Protein 3LR2 (pdb70)

Nearest PDB structures (foldseek):
  3lr2-assembly1_A  TM=1.008E+00  e=7.537E-17  Euprosthenops australis
  3lr6-assembly1_A  TM=1.007E+00  e=3.759E-16  Euprosthenops australis
  3lrd-assembly1_B  TM=1.006E+00  e=1.026E-15  Euprosthenops australis
  6r9d-assembly1_B  TM=9.888E-01  e=5.381E-15  Euprosthenops australis
  3lrd-assembly1_A  TM=9.874E-01  e=2.308E-14  Euprosthenops australis

InterPro domains:
  IPR031913 Spidroin, N-terminal [PF16763] (28-152)
  IPR038243 Spidroin, N-terminal domain superfamily [G3DSA:1.10.274.70] (32-156)

Solvent-accessible surface area: 9908 Å² total; per-residue (Å²): 162,108,26,2,18,41,42,32,40,42,0,27,64,3,0,83,20,0,24,137,17,0,65,94,62,82,8,22,49,88,76,6,39,71,8,0,52,2,0,3,79,6,5,12,89,9,0,90,58,6,38,94,115,66,88,30,32,75,59,22,1,21,0,0,2,0,0,0,0,0,0,0,0,8,0,2,23,56,14,170,42,44,38,61,75,80,45,5,25,68,1,3,25,41,0,0,32,68,0,8,94,125,26,41,46,98,47,21,91,99,5,7,68,6,2,51,98,0,1,53,19,12,41,151,79,191,69,5,0,26,62,63,35,36,34,0,26,83,0,0,46,10,0,16,134,10,0,68,98,47,90,9,22,46,86,76,3,31,84,16,0,42,6,0,0,61,7,5,9,99,16,0,93,60,6,38,94,116,68,70,34,34,83,65,20,2,55,0,4,0,4,0,0,0,0,0,0,0,2,0,2,22,37,18,170,42,45,41,63,72,83,43,7,30,64,5,0,22,56,0,0,31,48,0,1,97,120,30,23,44,94,50,26,95,87,11,7,72,20,1,37,85,0,0,62,35,6,37,161,56,28,24,112,138

CATH classification: 1.10.274.70

Radius of gyration: 16.65 Å; Cα contacts (8 Å, |Δi|>4): 430; chains: 2; bounding box: 40×36×44 Å

Organism: NCBI:txid332052

GO terms:
  GO:0042802 identical protein binding (F, IPI)

Sequence (254 aa):
HTTTPWTNPGLAENNFMNSFMQGLSSSMMPGFTASQLDDMSSSTIAQQSSSMMVQSSSIQSLAAQGRTSPNKLQALNMAFASSMAEIAASEEGGGSLSTKTSSIASSAMMSSNNAFLQTTGVVNQPFINEITQLVSSSMFAQAHTTPWTNPGLAENFMNSSFMQGLSSMPGFTASQLDDMSTIIAQQSSSMMMVQSSIQSSLAAQGRTSPNKLQALNMAFASSSSMAEIIAASEEGGGSLSTKTSSIASAMMSSNNAFLQTTTGVVNQPFINEITQLVSMMFAQAGMND

Secondary structure (DSSP, 8-state):
--STTT-HHHHHHHHHHHHHHHTTSSS--HHHHHHHHHHHHHHHHHHHHHHHTT---HHHHHHHHHHHHHHHHHHHHHS--SS-HHHHHHHHHHHHHHHHHHHTSS--HHHHHHHHHHHHHHHH-/---TTSSHHHHHHHHHHHHHHHTTSSS--HHHHHHHHHHHHHHHHHHHHHHHTT---HHHHHHHHHHHHHHHHHHHHHS--SS-HHHHHHHHHHHHHHHHHHHTSS--HHHHHHHHHHHHHHHHH----

Foldseek 3Di:
DQALLADLVLVLLLLVQLLVQLVPAFQDDPVLSVQLVVLSVVLNVVSVVCVVVVNDGSVNSNVSSVVSLLSLLLSLQPPDDGHDSVRSLVSSLRSNQRSCCRGNNDRPVVVSVVSSVSNVVNNVD/DDDLLQALVLVLLLLVQLLVQLVVAFQDDPVLSVVLVVVSVVLNVVSVVCVVVVNGDSVNSVVSSCVSLLVNLLSLLAPDDGHDSVRSLVSSLVSNQRSCCVRVNDDDVVVSVVSSVSNVVCNVVDDDD

B-factor: mean 32.74, std 11.44, range [15.41, 80.28]

Structure (mmCIF, N/CA/C/O backbone):
data_3LR2
#
_entry.id   3LR2
#
_cell.length_a   68.379
_cell.length_b   68.379
_cell.length_c   97.857
_cell.angle_alpha   90.00
_cell.angle_beta   90.00
_cell.angle_gamma   120.00
#
_symmetry.space_group_name_H-M   'P 32 2 1'
#
loop_
_entity.id
_entity.type
_entity.pdbx_description
1 polymer 'Major ampullate spidroin 1'
2 non-polymer 1,2-ETHANEDIOL
3 non-polymer DI(HYDROXYETHYL)ETHER
4 water water
#
loop_
_atom_site.group_PDB
_atom_site.id
_atom_site.type_symbol
_atom_site.label_atom_id
_atom_site.label_alt_id
_atom_site.label_comp_id
_atom_site.label_asym_id
_atom_site.label_entity_id
_atom_site.label_seq_id
_atom_site.pdbx_PDB_ins_code
_atom_site.Cartn_x
_atom_site.Cartn_y
_atom_site.Cartn_z
_atom_site.occupancy
_atom_site.B_iso_or_equiv
_atom_site.auth_seq_id
_atom_site.auth_comp_id
_atom_site.auth_asym_id
_atom_site.auth_atom_id
_atom_site.pdbx_PDB_model_num
ATOM 1 N N . HIS A 1 6 ? 14.130 16.045 6.863 1.00 52.93 6 HIS A N 1
ATOM 2 C CA . HIS A 1 6 ? 15.551 16.475 6.622 1.00 48.13 6 HIS A CA 1
ATOM 3 C C . HIS A 1 6 ? 16.415 16.354 7.886 1.00 46.08 6 HIS A C 1
ATOM 4 O O . HIS A 1 6 ? 17.125 17.312 8.263 1.00 47.05 6 HIS A O 1
ATOM 11 N N . THR A 1 7 ? 16.372 15.190 8.539 1.00 44.03 7 THR A N 1
ATOM 12 C CA . THR A 1 7 ? 17.082 15.037 9.807 1.00 44.17 7 THR A CA 1
ATOM 13 C C . THR A 1 7 ? 18.223 14.033 9.756 1.00 39.73 7 THR A C 1
ATOM 14 O O . THR A 1 7 ? 18.803 13.710 10.786 1.00 41.61 7 THR A O 1
ATOM 18 N N . THR A 1 8 ? 18.539 13.518 8.567 1.00 34.92 8 THR A N 1
ATOM 19 C CA A THR A 1 8 ? 19.634 12.552 8.436 0.50 32.18 8 THR A CA 1
ATOM 20 C CA B THR A 1 8 ? 19.618 12.539 8.429 0.50 33.16 8 THR A CA 1
ATOM 21 C C . THR A 1 8 ? 20.562 12.956 7.298 1.00 30.14 8 THR A C 1
ATOM 22 O O . THR A 1 8 ? 20.204 13.825 6.472 1.00 29.48 8 THR A O 1
ATOM 29 N N . PRO A 1 9 ? 21.780 12.362 7.255 1.00 29.65 9 PRO A N 1
ATOM 30 C CA . PRO A 1 9 ? 22.655 12.621 6.118 1.00 28.99 9 PRO A CA 1
ATOM 31 C C . PRO A 1 9 ? 22.085 12.167 4.788 1.00 28.89 9 PRO A C 1
ATOM 32 O O . PRO A 1 9 ? 22.631 12.524 3.743 1.00 30.33 9 PRO A O 1
ATOM 36 N N . TRP A 1 10 ? 21.026 11.367 4.806 1.00 28.73 10 TRP A N 1
ATOM 37 C CA . TRP A 1 10 ? 20.468 10.899 3.533 1.00 30.15 10 TRP A CA 1
ATOM 38 C C . TRP A 1 10 ? 19.361 11.836 3.025 1.00 30.55 10 TRP A C 1
ATOM 39 O O . TRP A 1 10 ? 18.833 11.645 1.916 1.00 33.05 10 TRP A O 1
ATOM 50 N N . THR A 1 11 ? 19.027 12.845 3.841 1.00 30.82 11 THR A N 1
ATOM 51 C CA . THR A 1 11 ? 17.996 13.807 3.466 1.00 31.33 11 THR A CA 1
ATOM 52 C C . THR A 1 11 ? 18.400 15.269 3.668 1.00 29.68 11 THR A C 1
ATOM 53 O O . THR A 1 11 ? 17.691 16.154 3.212 1.00 33.22 11 THR A O 1
ATOM 57 N N . ASN A 1 12 ? 19.524 15.536 4.325 1.00 26.35 12 ASN A N 1
ATOM 58 C CA . ASN A 1 12 ? 19.931 16.910 4.645 1.00 24.87 12 ASN A CA 1
ATOM 59 C C . ASN A 1 12 ? 21.399 17.109 4.197 1.00 23.05 12 ASN A C 1
ATOM 60 O O . ASN A 1 12 ? 22.295 16.458 4.733 1.00 20.76 12 ASN A O 1
ATOM 65 N N . PRO A 1 13 ? 21.646 17.985 3.205 1.00 23.39 13 PRO A N 1
ATOM 66 C CA . PRO A 1 13 ? 23.037 18.078 2.664 1.00 23.05 13 PRO A CA 1
ATOM 67 C C . PRO A 1 13 ? 24.052 18.445 3.746 1.00 21.56 13 PRO A C 1
ATOM 68 O O . PRO A 1 13 ? 25.180 17.920 3.733 1.00 20.64 13 PRO A O 1
ATOM 72 N N . GLY A 1 14 ? 23.685 19.340 4.661 1.00 21.36 14 GLY A N 1
ATOM 73 C CA . GLY A 1 14 ? 24.626 19.731 5.715 1.00 22.28 14 GLY A CA 1
ATOM 74 C C . GLY A 1 14 ? 24.982 18.548 6.609 1.00 20.45 14 GLY A C 1
ATOM 75 O O . GLY A 1 14 ? 26.114 18.428 7.088 1.00 20.44 14 GLY A O 1
ATOM 76 N N . LEU A 1 15 ? 24.001 17.691 6.877 1.00 20.14 15 LEU A N 1
ATOM 77 C CA . LEU A 1 15 ? 24.291 16.490 7.670 1.00 19.02 15 LEU A CA 1
ATOM 78 C C . LEU A 1 15 ? 25.127 15.482 6.885 1.00 18.41 15 LEU A C 1
ATOM 79 O O . LEU A 1 15 ? 26.003 14.820 7.475 1.00 19.14 15 LEU A O 1
ATOM 84 N N . ALA A 1 16 ? 24.905 15.391 5.569 1.00 17.93 16 ALA A N 1
ATOM 85 C CA . ALA A 1 16 ? 25.703 14.501 4.711 1.00 18.51 16 ALA A CA 1
ATOM 86 C C . ALA A 1 16 ? 27.163 14.967 4.747 1.00 18.54 16 ALA A C 1
ATOM 87 O O . ALA A 1 16 ? 28.072 14.150 4.897 1.00 18.96 16 ALA A O 1
ATOM 89 N N . GLU A 1 17 ? 27.376 16.285 4.673 1.00 18.13 17 GLU A N 1
ATOM 90 C CA . GLU A 1 17 ? 28.755 16.835 4.694 1.00 18.84 17 GLU A CA 1
ATOM 91 C C . GLU A 1 17 ? 29.386 16.575 6.077 1.00 19.03 17 GLU A C 1
ATOM 92 O O . GLU A 1 17 ? 30.529 16.115 6.168 1.00 21.46 17 GLU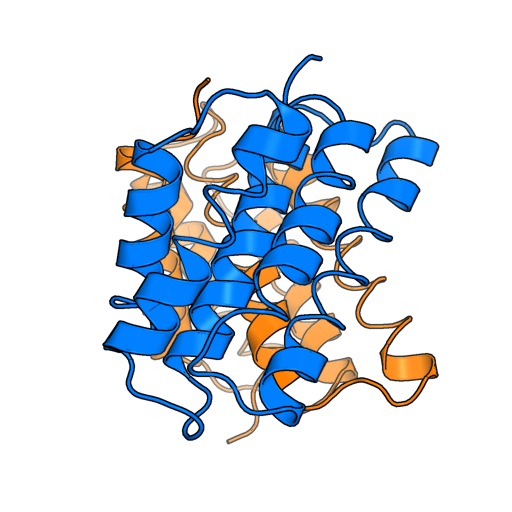 A O 1
ATOM 98 N N . ASN A 1 18 ? 28.612 16.798 7.141 1.00 18.56 18 ASN A N 1
ATOM 99 C CA A ASN A 1 18 ? 29.039 16.532 8.541 0.50 19.05 18 ASN A CA 1
ATOM 100 C CA B ASN A 1 18 ? 29.103 16.506 8.496 0.50 19.49 18 ASN A CA 1
ATOM 101 C C . ASN A 1 18 ? 29.452 15.044 8.680 1.00 20.07 18 ASN A C 1
ATOM 102 O O . ASN A 1 18 ? 30.481 14.716 9.289 1.00 20.13 18 ASN A O 1
ATOM 111 N N . PHE A 1 19 ? 28.628 14.160 8.122 1.00 18.24 19 PHE A N 1
ATOM 112 C CA . PHE A 1 19 ? 28.878 12.731 8.265 1.00 19.86 19 PHE A CA 1
ATOM 113 C C . PHE A 1 19 ? 30.247 12.364 7.645 1.00 20.25 19 PHE A C 1
ATOM 114 O O . PHE A 1 19 ? 31.053 11.632 8.244 1.00 21.74 19 PHE A O 1
ATOM 122 N N . MET A 1 20 ? 30.502 12.896 6.442 1.00 19.68 20 MET A N 1
ATOM 123 C CA . MET A 1 20 ? 31.758 12.576 5.736 1.00 19.89 20 MET A CA 1
ATOM 124 C C . MET A 1 20 ? 32.983 13.142 6.477 1.00 19.94 20 MET A C 1
ATOM 125 O O . MET A 1 20 ? 33.978 12.443 6.682 1.00 20.52 20 MET A O 1
ATOM 130 N N . ASN A 1 21 ? 32.902 14.383 6.921 1.00 20.51 21 ASN A N 1
ATOM 131 C CA . ASN A 1 21 ? 34.003 14.981 7.705 1.00 21.59 21 ASN A CA 1
ATOM 132 C C . ASN A 1 21 ? 34.236 14.249 9.028 1.00 21.06 21 ASN A C 1
ATOM 133 O O . ASN A 1 21 ? 35.399 14.015 9.441 1.00 22.20 21 ASN A O 1
ATOM 138 N N . SER A 1 22 ? 33.134 13.878 9.690 1.00 20.73 22 SER A N 1
ATOM 139 C CA . SER A 1 22 ? 33.203 13.151 10.968 1.00 21.27 22 SER A CA 1
ATOM 140 C C . SER A 1 22 ? 33.807 11.747 10.768 1.00 20.59 22 SER A C 1
ATOM 141 O O . SER A 1 22 ? 34.596 11.273 11.606 1.00 21.98 22 SER A O 1
ATOM 144 N N . PHE A 1 23 ? 33.436 11.080 9.674 1.00 18.96 23 PHE A N 1
ATOM 145 C CA . PHE A 1 23 ? 34.040 9.799 9.351 1.00 18.43 23 PHE A CA 1
ATOM 146 C C . PHE A 1 23 ? 35.565 9.937 9.280 1.00 19.32 23 PHE A C 1
ATOM 147 O O . PHE A 1 23 ? 36.308 9.119 9.861 1.00 20.23 23 PHE A O 1
ATOM 155 N N . MET A 1 24 ? 36.035 10.936 8.537 1.00 19.81 24 MET A N 1
ATOM 156 C CA . MET A 1 24 ? 37.477 11.088 8.340 1.00 23.77 24 MET A CA 1
ATOM 157 C C . MET A 1 24 ? 38.211 11.393 9.640 1.00 26.38 24 MET A C 1
ATOM 158 O O . MET A 1 24 ? 39.336 10.896 9.881 1.00 28.43 24 MET A O 1
ATOM 163 N N . GLN A 1 25 ? 37.601 12.254 10.452 1.00 26.66 25 GLN A N 1
ATOM 164 C CA . GLN A 1 25 ? 38.189 12.638 11.734 1.00 31.21 25 GLN A CA 1
ATOM 165 C C . GLN A 1 25 ? 38.333 11.389 12.599 1.00 29.96 25 GLN A C 1
ATOM 166 O O . GLN A 1 25 ? 39.395 11.182 13.215 1.00 32.99 25 GLN A O 1
ATOM 172 N N . GLY A 1 26 ? 37.289 10.559 12.615 1.00 27.90 26 GLY A N 1
ATOM 173 C CA . GLY A 1 26 ? 37.289 9.300 13.401 1.00 28.98 26 GLY A CA 1
ATOM 174 C C . GLY A 1 26 ? 38.344 8.342 12.875 1.00 26.51 26 GLY A C 1
ATOM 175 O O . GLY A 1 26 ? 39.108 7.756 13.644 1.00 28.83 26 GLY A O 1
ATOM 176 N N . LEU A 1 27 ? 38.388 8.179 11.554 1.00 24.18 27 LEU A N 1
ATOM 177 C CA . LEU A 1 27 ? 39.312 7.237 10.930 1.00 24.06 27 LEU A CA 1
ATOM 178 C C . LEU A 1 27 ? 40.789 7.589 11.167 1.00 25.43 27 LEU A C 1
ATOM 179 O O . LEU A 1 27 ? 41.639 6.694 11.296 1.00 27.03 27 LEU A O 1
ATOM 184 N N . SER A 1 28 ? 41.085 8.881 11.218 1.00 26.45 28 SER A N 1
ATOM 185 C CA A SER A 1 28 ? 42.458 9.361 11.407 0.50 30.86 28 SER A CA 1
ATOM 186 C CA B SER A 1 28 ? 42.462 9.337 11.395 0.50 31.20 28 SER A CA 1
ATOM 187 C C . SER A 1 28 ? 43.052 8.947 12.751 1.00 33.28 28 SER A C 1
ATOM 188 O O . SER A 1 28 ? 44.272 9.033 12.939 1.00 39.14 28 SER A O 1
ATOM 193 N N . SER A 1 29 ? 42.204 8.504 13.691 1.00 32.56 29 SER A N 1
ATOM 194 C CA . SER A 1 29 ? 42.690 8.041 15.007 1.00 37.69 29 SER A CA 1
ATOM 195 C C . SER A 1 29 ? 42.661 6.517 15.114 1.00 35.82 29 SER A C 1
ATOM 196 O O . SER A 1 29 ? 42.901 5.966 16.201 1.00 40.08 29 SER A O 1
ATOM 199 N N . MET A 1 30 ? 42.393 5.832 14.001 1.00 32.08 30 MET A N 1
ATOM 200 C CA A MET A 1 30 ? 42.215 4.367 13.959 0.50 32.66 30 MET A CA 1
ATOM 201 C CA B MET A 1 30 ? 42.321 4.383 14.056 0.50 33.80 30 MET A CA 1
ATOM 202 C C . MET A 1 30 ? 43.423 3.696 13.278 1.00 33.91 30 MET A C 1
ATOM 203 O O . MET A 1 30 ? 44.069 4.318 12.417 1.00 33.63 30 MET A O 1
ATOM 212 N N . PRO A 1 31 ? 43.690 2.403 13.604 1.00 33.98 31 PRO A N 1
ATOM 213 C CA . PRO A 1 31 ? 44.795 1.692 12.967 1.00 32.76 31 PRO A CA 1
ATOM 214 C C . PRO A 1 31 ? 44.503 1.143 11.572 1.00 30.36 31 PRO A C 1
ATOM 215 O O . PRO A 1 31 ? 43.339 1.049 11.167 1.00 29.24 31 PRO A O 1
ATOM 219 N N . GLY A 1 32 ? 45.572 0.744 10.875 1.00 30.20 32 GLY A N 1
ATOM 220 C CA . GLY A 1 32 ? 45.445 -0.121 9.713 1.00 29.24 32 GLY A CA 1
ATOM 221 C C . GLY A 1 32 ? 45.709 0.564 8.390 1.00 28.15 32 GLY A C 1
ATOM 222 O O . GLY A 1 32 ? 45.745 -0.106 7.363 1.00 28.21 32 GLY A O 1
ATOM 223 N N . PHE A 1 33 ? 45.899 1.881 8.404 1.00 27.87 33 PHE A N 1
ATOM 224 C CA . PHE A 1 33 ? 46.093 2.657 7.170 1.00 27.34 33 PHE A CA 1
ATOM 225 C C . PHE A 1 33 ? 47.402 3.402 7.183 1.00 29.74 33 PHE A C 1
ATOM 226 O O . PHE A 1 33 ? 47.787 3.969 8.215 1.00 31.59 33 PHE A O 1
ATOM 234 N N . THR A 1 34 ? 48.070 3.433 6.026 1.00 29.16 34 THR A N 1
ATOM 235 C CA . THR A 1 34 ? 49.278 4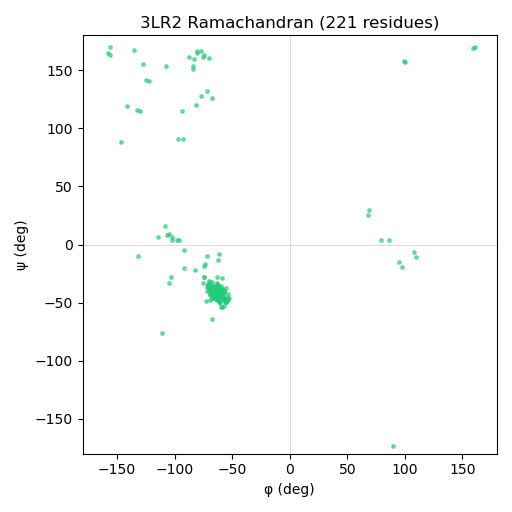.233 5.901 1.00 30.78 34 THR A CA 1
ATOM 236 C C . THR A 1 34 ? 48.901 5.700 5.754 1.00 30.06 34 THR A C 1
ATOM 237 O O . THR A 1 34 ? 47.738 6.036 5.455 1.00 26.71 34 THR A O 1
ATOM 241 N N . ALA A 1 35 ? 49.890 6.580 5.913 1.00 32.36 35 ALA A N 1
ATOM 242 C CA . ALA A 1 35 ? 49.607 8.001 5.759 1.00 34.01 35 ALA A CA 1
ATOM 243 C C . ALA A 1 35 ? 49.118 8.283 4.335 1.00 32.53 35 ALA A C 1
ATOM 244 O O . ALA A 1 35 ? 48.234 9.121 4.126 1.00 32.07 35 ALA A O 1
ATOM 246 N N . SER A 1 36 ? 49.669 7.558 3.360 1.00 33.71 36 SER A N 1
ATOM 247 C CA . SER A 1 36 ? 49.289 7.760 1.948 1.00 33.49 36 SER A CA 1
ATOM 248 C C . SER A 1 36 ? 47.827 7.332 1.720 1.00 29.24 36 SER A C 1
ATOM 249 O O . SER A 1 36 ? 47.062 8.013 1.015 1.00 29.06 36 SER A O 1
ATOM 252 N N . GLN A 1 37 ? 47.454 6.199 2.310 1.00 27.11 37 GLN A N 1
ATOM 253 C CA . GLN A 1 37 ? 46.061 5.732 2.229 1.00 24.74 37 GLN A CA 1
ATOM 254 C C . GLN A 1 37 ? 45.120 6.725 2.905 1.00 23.37 37 GLN A C 1
ATOM 255 O O . GLN A 1 37 ? 44.036 7.040 2.367 1.00 22.99 37 GLN A O 1
ATOM 261 N N . LEU A 1 38 ? 45.500 7.226 4.081 1.00 28.49 38 LEU A N 1
ATOM 262 C CA . LEU A 1 38 ? 44.612 8.216 4.724 1.00 27.20 38 LEU A CA 1
ATOM 263 C C . LEU A 1 38 ? 44.485 9.483 3.879 1.00 26.73 38 LEU A C 1
ATOM 264 O O . LEU A 1 38 ? 43.427 10.138 3.879 1.00 26.31 38 LEU A O 1
ATOM 269 N N . ASP A 1 39 ? 45.562 9.841 3.183 1.00 29.05 39 ASP A N 1
ATOM 270 C CA . ASP A 1 39 ? 45.519 11.005 2.278 1.00 32.09 39 ASP A CA 1
ATOM 271 C C . ASP A 1 39 ? 44.520 10.776 1.137 1.00 30.44 39 ASP A C 1
ATOM 272 O O . ASP A 1 39 ? 43.734 11.679 0.800 1.00 30.94 39 ASP A O 1
ATOM 277 N N . ASP A 1 40 ? 44.594 9.595 0.518 1.00 30.56 40 ASP A N 1
ATOM 278 C CA . ASP A 1 40 ? 43.669 9.183 -0.558 1.00 30.15 40 ASP A CA 1
ATOM 279 C C . ASP A 1 40 ? 42.237 9.313 -0.038 1.00 25.42 40 ASP A C 1
ATOM 280 O O . ASP A 1 40 ? 41.401 9.893 -0.691 1.00 25.41 40 ASP A O 1
ATOM 285 N N . MET A 1 41 ? 41.994 8.792 1.166 1.00 22.02 41 MET A N 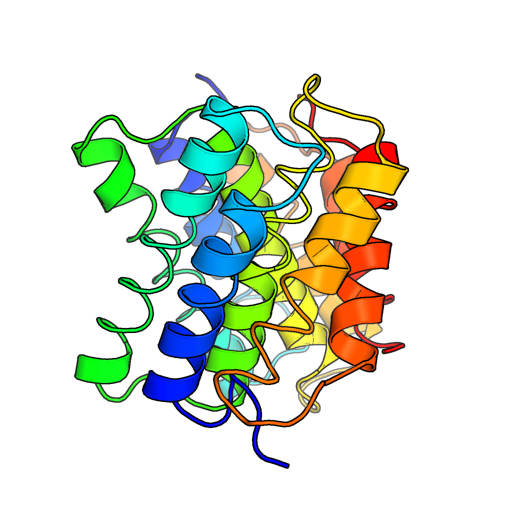1
ATOM 286 C CA . MET A 1 41 ? 40.640 8.784 1.730 1.00 21.16 41 MET A CA 1
ATOM 287 C C . MET A 1 41 ? 40.175 10.195 2.001 1.00 21.11 41 MET A C 1
ATOM 288 O O . MET A 1 41 ? 39.055 10.560 1.639 1.00 20.94 41 MET A O 1
ATOM 293 N N . SER A 1 42 ? 41.061 11.004 2.592 1.00 20.93 42 SER A N 1
ATOM 294 C CA A SER A 1 42 ? 40.722 12.384 2.937 0.33 21.65 42 SER A CA 1
ATOM 295 C CA B SER A 1 42 ? 40.697 12.376 2.937 0.33 22.40 42 SER A CA 1
ATOM 296 C CA C SER A 1 42 ? 40.755 12.404 2.928 0.33 22.26 42 SER A CA 1
ATOM 297 C C . SER A 1 42 ? 40.450 13.206 1.680 1.00 24.29 42 SER A C 1
ATOM 298 O O . SER A 1 42 ? 39.556 14.059 1.663 1.00 25.48 42 SER A O 1
ATOM 305 N N . THR A 1 43 ? 41.220 12.936 0.630 1.00 23.99 43 THR A N 1
ATOM 306 C CA . THR A 1 43 ? 41.099 13.698 -0.612 1.00 25.06 43 THR A CA 1
ATOM 307 C C . THR A 1 43 ? 39.732 13.401 -1.215 1.00 25.03 43 THR A C 1
ATOM 308 O O . THR A 1 43 ? 39.017 14.317 -1.638 1.00 25.60 43 THR A O 1
ATOM 312 N N . ILE A 1 44 ? 39.370 12.117 -1.233 1.00 25.02 44 ILE A N 1
ATOM 313 C CA . ILE A 1 44 ? 38.060 11.713 -1.759 1.00 26.58 44 ILE A CA 1
ATOM 314 C C . ILE A 1 44 ? 36.902 12.270 -0.898 1.00 22.96 44 ILE A C 1
ATOM 315 O O . ILE A 1 44 ? 35.872 12.757 -1.429 1.00 24.60 44 ILE A O 1
ATOM 320 N N . ALA A 1 45 ? 37.030 12.173 0.422 1.00 21.89 45 ALA A N 1
ATOM 321 C CA . ALA A 1 45 ? 36.007 12.748 1.312 1.00 20.47 45 ALA A CA 1
ATOM 322 C C . ALA A 1 45 ? 35.819 14.237 1.044 1.00 21.38 45 ALA A C 1
ATOM 323 O O . ALA A 1 45 ? 34.689 14.708 0.948 1.00 21.60 45 ALA A O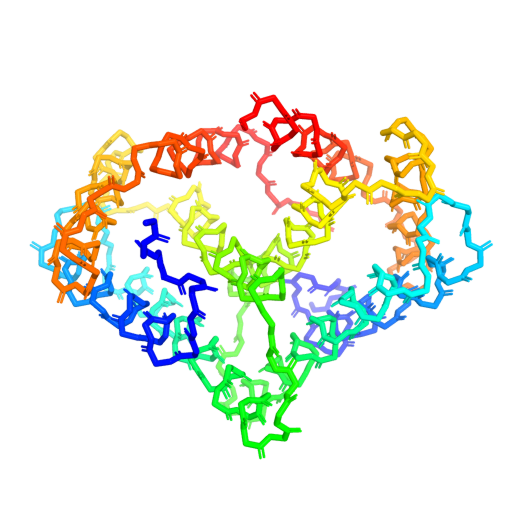 1
ATOM 325 N N . GLN A 1 46 ? 36.919 14.986 0.941 1.00 21.07 46 GLN A N 1
ATOM 326 C CA A GLN A 1 46 ? 36.882 16.435 0.714 0.50 23.03 46 GLN A CA 1
ATOM 327 C CA B GLN A 1 46 ? 36.781 16.417 0.763 0.50 23.31 46 GLN A CA 1
ATOM 328 C C . GLN A 1 46 ? 36.176 16.737 -0.594 1.00 23.91 46 GLN A C 1
ATOM 329 O O . GLN A 1 46 ? 35.334 17.617 -0.680 1.00 25.81 46 GLN A O 1
ATOM 340 N N . SER A 1 47 ? 36.533 15.972 -1.619 1.00 25.14 47 SER A N 1
ATOM 341 C CA A SER A 1 47 ? 35.898 16.098 -2.930 0.33 27.57 47 SER A CA 1
ATOM 342 C CA B SER A 1 47 ? 35.922 16.087 -2.931 0.33 27.81 47 SER A CA 1
ATOM 343 C CA C SER A 1 47 ? 35.904 16.155 -2.917 0.33 28.03 47 SER A CA 1
ATOM 344 C C . SER A 1 47 ? 34.393 15.907 -2.846 1.00 26.95 47 SER A C 1
ATOM 345 O O . SER A 1 47 ? 33.617 16.706 -3.412 1.00 29.67 47 SER A O 1
ATOM 352 N N . MET A 1 48 ? 33.962 14.845 -2.158 1.00 24.88 48 MET A N 1
ATOM 353 C CA A MET A 1 48 ? 32.537 14.504 -2.042 0.50 24.69 48 MET A CA 1
ATOM 354 C CA B MET A 1 48 ? 32.533 14.583 -2.084 0.50 26.04 48 MET A CA 1
ATOM 355 C C . MET A 1 48 ? 31.778 15.589 -1.256 1.00 22.94 48 MET A C 1
ATOM 356 O O . MET A 1 48 ? 30.661 15.938 -1.603 1.00 23.79 48 MET A O 1
ATOM 365 N N . VAL A 1 49 ? 32.403 16.091 -0.196 1.00 21.48 49 VAL A N 1
ATOM 366 C CA . VAL A 1 49 ? 31.786 17.155 0.610 1.00 20.56 49 VAL A CA 1
ATOM 367 C C . VAL A 1 49 ? 31.570 18.393 -0.273 1.00 22.63 49 VAL A C 1
ATOM 368 O O . VAL A 1 49 ? 30.482 19.002 -0.255 1.00 22.20 49 VAL A O 1
ATOM 372 N N . GLN A 1 50 ? 32.601 18.767 -1.043 1.00 24.35 50 GLN A N 1
ATOM 373 C CA . GLN A 1 50 ? 32.503 19.928 -1.907 1.00 27.86 50 GLN A CA 1
ATOM 374 C C . GLN A 1 50 ? 31.428 19.728 -2.981 1.00 27.02 50 GLN A C 1
ATOM 375 O O . GLN A 1 50 ? 30.691 20.676 -3.317 1.00 28.18 50 GLN A O 1
ATOM 381 N N . SER A 1 51 ? 31.336 18.512 -3.521 1.00 26.00 51 SER A N 1
ATOM 382 C CA A SER A 1 51 ? 30.311 18.179 -4.519 0.33 25.27 51 SER A CA 1
ATOM 383 C CA B SER A 1 51 ? 30.312 18.206 -4.528 0.33 25.75 51 SER A CA 1
ATOM 384 C CA C SER A 1 51 ? 30.311 18.161 -4.508 0.33 25.84 51 SER A CA 1
ATOM 385 C C . SER A 1 51 ? 28.896 18.387 -3.959 1.00 23.48 51 SER A C 1
ATOM 386 O O . SER A 1 51 ? 28.037 18.960 -4.619 1.00 24.75 51 SER A O 1
ATOM 393 N N . ILE A 1 52 ? 28.663 17.922 -2.735 1.00 21.12 52 ILE A N 1
ATOM 394 C CA . ILE A 1 52 ? 27.353 18.093 -2.099 1.00 20.08 52 ILE A CA 1
ATOM 395 C C . ILE A 1 52 ? 27.097 19.570 -1.835 1.00 21.23 52 ILE A C 1
ATOM 396 O O . ILE A 1 52 ? 25.996 20.052 -2.041 1.00 22.16 52 ILE A O 1
ATOM 401 N N . GLN A 1 53 ? 28.106 20.302 -1.382 1.00 21.19 53 GLN A N 1
ATOM 402 C CA . GLN A 1 53 ? 27.923 21.735 -1.152 1.00 24.78 53 GLN A CA 1
ATOM 403 C C . GLN A 1 53 ? 27.510 22.447 -2.451 1.00 24.72 53 GLN A C 1
ATOM 404 O O . GLN A 1 53 ? 26.577 23.258 -2.445 1.00 25.74 53 GLN A O 1
ATOM 410 N N . SER A 1 54 ? 28.183 22.121 -3.560 1.00 25.44 54 SER A N 1
ATOM 411 C CA . SER A 1 54 ? 27.878 22.712 -4.861 1.00 27.88 54 SER A CA 1
ATOM 412 C C . SER A 1 54 ? 26.437 22.394 -5.292 1.00 26.74 54 SER A C 1
ATOM 413 O O . SER A 1 54 ? 25.688 23.293 -5.722 1.00 28.90 54 SER A O 1
ATOM 416 N N . LEU A 1 55 ? 26.056 21.120 -5.191 1.00 24.04 55 LEU A N 1
ATOM 417 C CA . LEU A 1 55 ? 24.704 20.717 -5.606 1.00 24.43 55 LEU A CA 1
ATOM 418 C C . LEU A 1 55 ? 23.648 21.371 -4.732 1.00 24.38 55 LEU A C 1
ATOM 419 O O . LEU A 1 55 ? 22.619 21.810 -5.241 1.00 25.68 55 LEU A O 1
ATOM 424 N N . ALA A 1 56 ? 23.904 21.412 -3.414 1.00 26.15 56 ALA A N 1
ATOM 425 C CA . ALA A 1 56 ? 22.963 22.005 -2.458 1.00 25.51 56 ALA A CA 1
ATOM 426 C C . ALA A 1 56 ? 22.742 23.480 -2.816 1.00 26.62 56 ALA A C 1
ATOM 427 O O . ALA A 1 56 ? 21.588 23.970 -2.776 1.00 27.67 56 ALA A O 1
ATOM 429 N N . ALA A 1 57 ? 23.816 24.173 -3.208 1.00 27.64 57 ALA A N 1
ATOM 430 C CA . ALA A 1 57 ? 23.714 25.599 -3.560 1.00 30.54 57 ALA A CA 1
ATOM 431 C C . ALA A 1 57 ? 22.821 25.814 -4.772 1.00 29.20 57 ALA A C 1
ATOM 432 O O . ALA A 1 57 ? 22.238 26.902 -4.958 1.00 31.74 57 ALA A O 1
ATOM 434 N N . GLN A 1 58 ? 22.760 24.798 -5.625 1.00 27.13 58 GLN A N 1
ATOM 435 C CA . GLN A 1 58 ? 21.938 24.860 -6.834 1.00 28.14 58 GLN A CA 1
ATOM 436 C C . GLN A 1 58 ? 20.565 24.228 -6.678 1.00 25.88 58 GLN A C 1
ATOM 437 O O . GLN A 1 58 ? 19.815 24.157 -7.646 1.00 27.03 58 GLN A O 1
ATOM 443 N N . GLY A 1 59 ? 20.224 23.761 -5.474 1.00 25.59 59 GLY A N 1
ATOM 444 C CA . GLY A 1 59 ? 18.929 23.076 -5.234 1.00 25.47 59 GLY A CA 1
ATOM 445 C C . GLY A 1 59 ? 18.817 21.734 -5.928 1.00 26.06 59 GLY A C 1
ATOM 446 O O . GLY A 1 59 ? 17.702 21.271 -6.235 1.00 28.74 59 GLY A O 1
ATOM 447 N N . ARG A 1 60 ? 19.969 21.119 -6.182 1.00 24.86 60 ARG A N 1
ATOM 448 C CA . ARG A 1 60 ? 20.059 19.883 -6.977 1.00 26.38 60 ARG A CA 1
ATOM 449 C C . ARG A 1 60 ? 20.252 18.620 -6.160 1.00 27.77 60 ARG A C 1
ATOM 450 O O . ARG A 1 60 ? 20.421 17.539 -6.727 1.00 30.37 60 ARG A O 1
ATOM 458 N N . THR A 1 61 ? 20.241 18.747 -4.834 1.00 27.47 61 THR A N 1
ATOM 459 C CA . THR A 1 61 ? 20.172 17.553 -3.968 1.00 30.50 61 THR A CA 1
ATOM 460 C C . THR A 1 61 ? 18.714 17.080 -3.799 1.00 33.02 61 THR A C 1
ATOM 461 O O . THR A 1 61 ? 17.742 17.824 -4.091 1.00 33.76 61 THR A O 1
ATOM 465 N N . SER A 1 62 ? 18.571 15.822 -3.411 1.00 29.63 62 SER A N 1
ATOM 466 C CA . SER A 1 62 ? 17.257 15.225 -3.145 1.00 30.27 62 SER A CA 1
ATOM 467 C C . SER A 1 62 ? 17.570 14.062 -2.238 1.00 28.40 62 SER A C 1
ATOM 468 O O . SER A 1 62 ? 18.748 13.658 -2.147 1.00 26.36 62 SER A O 1
ATOM 471 N N . PRO A 1 63 ? 16.548 13.515 -1.569 1.00 30.00 63 PRO A N 1
ATOM 472 C CA . PRO A 1 63 ? 16.828 12.293 -0.804 1.00 30.04 63 PRO A CA 1
ATOM 473 C C . PRO A 1 63 ? 17.466 11.171 -1.662 1.00 29.21 63 PRO A C 1
ATOM 474 O O . PRO A 1 63 ? 18.433 10.568 -1.228 1.00 27.78 63 PRO A O 1
ATOM 478 N N . ASN A 1 64 ? 16.955 10.901 -2.868 1.00 31.30 64 ASN A N 1
ATOM 479 C CA . ASN A 1 64 ? 17.543 9.840 -3.687 1.00 31.22 64 ASN A CA 1
ATOM 480 C C . ASN A 1 64 ? 18.991 10.146 -4.072 1.00 27.80 64 ASN A C 1
ATOM 481 O O . ASN A 1 64 ? 19.858 9.260 -4.027 1.00 26.73 64 ASN A O 1
ATOM 486 N N . LYS A 1 65 ? 19.248 11.403 -4.433 1.00 24.91 65 LYS A N 1
ATOM 487 C CA . LYS A 1 65 ? 20.611 11.799 -4.816 1.00 24.01 65 LYS A CA 1
ATOM 488 C C . LYS A 1 65 ? 21.576 11.793 -3.624 1.00 21.77 65 LYS A C 1
ATOM 489 O O . LYS A 1 65 ? 22.727 11.354 -3.770 1.00 21.33 65 LYS A O 1
ATOM 495 N N . LEU A 1 66 ? 21.116 12.234 -2.449 1.00 22.03 66 LEU A N 1
ATOM 496 C CA . LEU A 1 66 ? 21.972 12.172 -1.245 1.00 22.52 66 LEU A CA 1
ATOM 497 C C . LEU A 1 66 ? 22.260 10.724 -0.856 1.00 23.85 66 LEU A C 1
ATOM 498 O O . LEU A 1 66 ? 23.389 10.387 -0.515 1.00 24.14 66 LEU A O 1
ATOM 503 N N . GLN A 1 67 ? 21.257 9.856 -0.939 1.00 24.56 67 GLN A N 1
ATOM 504 C CA . GLN A 1 67 ? 21.444 8.433 -0.644 1.00 28.29 67 GLN A CA 1
ATOM 505 C C . GLN A 1 67 ? 22.541 7.855 -1.541 1.00 26.65 67 GLN A C 1
ATOM 506 O O . GLN A 1 67 ? 23.432 7.094 -1.089 1.00 28.15 67 GLN A O 1
ATOM 512 N N . ALA A 1 68 ? 22.445 8.191 -2.824 1.00 24.51 68 ALA A N 1
ATOM 513 C CA . ALA A 1 68 ? 23.364 7.694 -3.839 1.00 23.51 68 ALA A CA 1
ATOM 514 C C . ALA A 1 68 ? 24.791 8.217 -3.559 1.00 22.00 68 ALA A C 1
ATOM 515 O O . ALA A 1 68 ? 25.793 7.464 -3.650 1.00 24.14 68 ALA A O 1
ATOM 517 N N . LEU A 1 69 ? 24.885 9.492 -3.181 1.00 20.98 69 LEU A N 1
ATOM 518 C CA . LEU A 1 69 ? 26.189 10.124 -2.920 1.00 20.96 69 LEU A CA 1
ATOM 519 C C . LEU A 1 69 ? 26.825 9.590 -1.624 1.00 21.57 69 LEU A C 1
ATOM 520 O O . LEU A 1 69 ? 28.069 9.463 -1.513 1.00 22.65 69 LEU A O 1
ATOM 525 N N . ASN A 1 70 ? 25.985 9.272 -0.636 1.00 22.44 70 ASN A N 1
ATOM 526 C CA . ASN A 1 70 ? 26.506 8.733 0.640 1.00 23.90 70 ASN A CA 1
ATOM 527 C C . ASN A 1 70 ? 27.000 7.328 0.401 1.00 23.62 70 ASN A C 1
ATOM 528 O O . ASN A 1 70 ? 28.021 6.921 0.948 1.00 23.64 70 ASN A O 1
ATOM 533 N N . MET A 1 71 ? 26.314 6.599 -0.474 1.00 24.48 71 MET A N 1
ATOM 534 C CA . MET A 1 71 ? 26.781 5.246 -0.780 1.00 26.86 71 MET A CA 1
ATOM 535 C C . MET A 1 71 ? 28.072 5.303 -1.597 1.00 25.85 71 MET A C 1
ATOM 536 O O . MET A 1 71 ? 28.950 4.441 -1.437 1.00 27.99 71 MET A O 1
ATOM 541 N N . ALA A 1 72 ? 28.169 6.301 -2.480 1.00 23.29 72 ALA A N 1
ATOM 542 C CA . ALA A 1 72 ? 29.356 6.519 -3.320 1.00 23.69 72 ALA A CA 1
ATOM 543 C C . ALA A 1 72 ? 30.566 6.763 -2.419 1.00 23.15 72 ALA A C 1
ATOM 544 O O . ALA A 1 72 ? 31.653 6.171 -2.598 1.00 24.75 72 ALA A O 1
ATOM 546 N N . PHE A 1 73 ? 30.353 7.605 -1.416 1.00 21.43 73 PHE A N 1
ATOM 547 C CA . PHE A 1 73 ? 31.385 7.887 -0.434 1.00 21.82 73 PHE A CA 1
ATOM 548 C C . PHE A 1 73 ? 31.817 6.618 0.281 1.00 21.81 73 PHE A C 1
ATOM 549 O O . PHE A 1 73 ? 33.003 6.312 0.332 1.00 22.35 73 PHE A O 1
ATOM 557 N N . ALA A 1 74 ? 30.863 5.893 0.844 1.00 21.21 74 ALA A N 1
ATOM 558 C CA . ALA A 1 74 ? 31.186 4.683 1.609 1.00 22.08 74 ALA A CA 1
ATOM 559 C C . ALA A 1 74 ? 31.875 3.620 0.715 1.00 22.03 74 ALA A C 1
ATOM 560 O O . ALA A 1 74 ? 32.838 2.943 1.144 1.00 21.47 74 ALA A O 1
ATOM 562 N N . SER A 1 75 ? 31.394 3.466 -0.517 1.00 23.20 75 SER A N 1
ATOM 563 C CA . SER A 1 75 ? 31.977 2.469 -1.409 1.00 24.68 75 SER A CA 1
ATOM 564 C C . SER A 1 75 ? 33.423 2.844 -1.769 1.00 23.68 75 SER A C 1
ATOM 565 O O . SER A 1 75 ? 34.286 1.954 -1.882 1.00 24.97 75 SER A O 1
ATOM 568 N N . SER A 1 76 ? 33.692 4.144 -1.941 1.00 23.76 76 SER A N 1
ATOM 569 C CA . SER A 1 76 ? 35.054 4.602 -2.262 1.00 25.19 76 SER A CA 1
ATOM 570 C C . SER A 1 76 ? 36.013 4.323 -1.092 1.00 24.11 76 SER A C 1
ATOM 571 O O . SER A 1 76 ? 37.141 3.866 -1.307 1.00 25.16 76 SER A O 1
ATOM 574 N N . MET A 1 77 ? 35.551 4.527 0.141 1.00 20.93 77 MET A N 1
ATOM 575 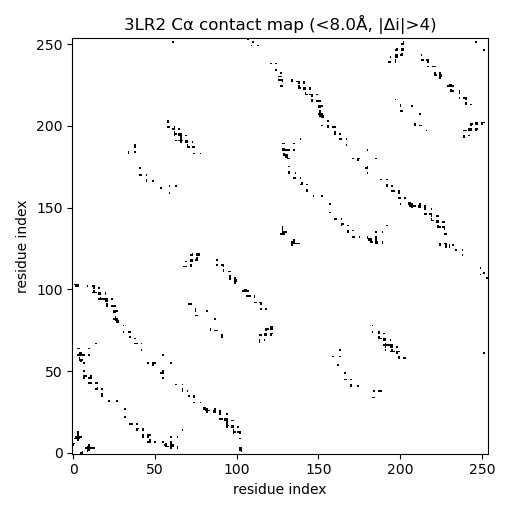C CA . MET A 1 77 ? 36.369 4.136 1.315 1.00 21.20 77 MET A CA 1
ATOM 576 C C . MET A 1 77 ? 36.642 2.611 1.342 1.00 21.40 77 MET A C 1
ATOM 577 O O . MET A 1 77 ? 37.770 2.185 1.601 1.00 22.26 77 MET A O 1
ATOM 582 N N . ALA A 1 78 ? 35.599 1.799 1.114 1.00 20.82 78 ALA A N 1
ATOM 583 C CA . ALA A 1 78 ? 35.751 0.332 1.055 1.00 22.87 78 ALA A CA 1
ATOM 584 C C . ALA A 1 78 ? 36.720 -0.094 -0.049 1.00 24.36 78 ALA A C 1
ATOM 585 O O . ALA A 1 78 ? 37.535 -0.975 0.150 1.00 26.02 78 ALA A O 1
ATOM 587 N N . GLU A 1 79 ? 36.653 0.571 -1.205 1.00 24.65 79 GLU A N 1
ATOM 588 C CA . GLU A 1 79 ? 37.500 0.215 -2.341 1.00 26.69 79 GLU A CA 1
ATOM 589 C C . GLU A 1 79 ? 38.986 0.527 -2.017 1.00 28.32 79 GLU A C 1
ATOM 590 O O . GLU A 1 79 ? 39.883 -0.285 -2.313 1.00 29.58 79 GLU A O 1
ATOM 596 N N . ILE A 1 80 ? 39.241 1.671 -1.387 1.00 22.87 80 ILE A N 1
ATOM 597 C CA . ILE A 1 80 ? 40.618 2.004 -0.937 1.00 24.78 80 ILE A CA 1
ATOM 598 C C . ILE A 1 80 ? 41.159 0.986 0.034 1.00 26.23 80 ILE A C 1
ATOM 599 O O . ILE A 1 80 ? 42.295 0.534 -0.117 1.00 28.83 80 ILE A O 1
ATOM 604 N N . ALA A 1 81 ? 40.339 0.598 1.012 1.00 25.60 81 ALA A N 1
ATOM 605 C CA . ALA A 1 81 ? 40.731 -0.404 2.004 1.00 28.26 81 ALA A CA 1
ATOM 606 C C . ALA A 1 81 ? 41.058 -1.748 1.333 1.00 30.98 81 ALA A C 1
ATOM 607 O O . ALA A 1 81 ? 42.055 -2.422 1.672 1.00 34.19 81 ALA A O 1
ATOM 609 N N . ALA A 1 82 ? 40.235 -2.115 0.355 1.00 30.40 82 ALA A N 1
ATOM 610 C CA . ALA A 1 82 ? 40.332 -3.421 -0.295 1.00 34.60 82 ALA A CA 1
ATOM 611 C C . ALA A 1 82 ? 41.511 -3.484 -1.257 1.00 37.70 82 ALA A C 1
ATOM 612 O O . ALA A 1 82 ? 42.136 -4.528 -1.424 1.00 42.80 82 ALA A O 1
ATOM 614 N N . SER A 1 83 ? 41.829 -2.372 -1.895 1.00 36.75 83 SER A N 1
ATOM 615 C CA . SER A 1 83 ? 42.732 -2.469 -3.043 1.00 41.27 83 SER A CA 1
ATOM 616 C C . SER A 1 83 ? 44.148 -2.023 -2.734 1.00 42.50 83 SER A C 1
ATOM 617 O O . SER A 1 83 ? 45.097 -2.453 -3.409 1.00 47.11 83 SER A O 1
ATOM 620 N N . GLU A 1 84 ? 44.296 -1.120 -1.770 1.00 40.11 84 GLU A N 1
ATOM 621 C CA . GLU A 1 84 ? 45.598 -0.528 -1.495 1.00 42.56 84 GLU A CA 1
ATOM 622 C C . GLU A 1 84 ? 46.289 -1.310 -0.400 1.00 43.62 84 GLU A C 1
ATOM 623 O O . GLU A 1 84 ? 45.839 -1.346 0.743 1.00 42.04 84 GLU A O 1
ATOM 629 N N . GLU A 1 85 ? 47.389 -1.942 -0.775 1.00 48.64 85 GLU A N 1
ATOM 630 C CA . GLU A 1 85 ? 48.066 -2.864 0.122 1.00 52.82 85 GLU A CA 1
ATOM 631 C C . GLU A 1 85 ? 49.005 -2.125 1.084 1.00 52.26 85 GLU A C 1
ATOM 632 O O . GLU A 1 85 ? 49.488 -1.032 0.789 1.00 52.67 85 GLU A O 1
ATOM 638 N N . GLY A 1 86 ? 49.236 -2.723 2.241 1.00 47.60 86 GLY A N 1
ATOM 639 C CA . GLY A 1 86 ? 50.115 -2.144 3.247 1.00 46.33 86 GLY A CA 1
ATOM 640 C C . GLY A 1 86 ? 49.344 -1.443 4.343 1.00 42.63 86 GLY A C 1
ATOM 641 O O . GLY A 1 86 ? 48.198 -1.030 4.138 1.00 38.74 86 GLY A O 1
ATOM 642 N N . GLY A 1 87 ? 49.993 -1.312 5.498 1.00 42.84 87 GLY A N 1
ATOM 643 C CA . GLY A 1 87 ? 49.488 -0.535 6.631 1.00 42.24 87 GLY A CA 1
ATOM 644 C C . GLY A 1 87 ? 48.723 -1.298 7.686 1.00 41.39 87 GLY A C 1
ATOM 645 O O . GLY A 1 87 ? 48.483 -0.791 8.798 1.00 43.52 87 GLY A O 1
ATOM 646 N N . GLY A 1 88 ? 48.311 -2.512 7.368 1.00 40.08 88 GLY A N 1
ATOM 647 C CA . GLY A 1 88 ? 47.509 -3.281 8.316 1.00 37.77 88 GLY A CA 1
ATOM 648 C C . GLY A 1 88 ? 46.787 -4.389 7.588 1.00 35.80 88 GLY A C 1
ATOM 649 O O . GLY A 1 88 ? 46.763 -4.409 6.348 1.00 35.37 88 GLY A O 1
ATOM 650 N N . SER A 1 89 ? 46.189 -5.300 8.355 1.00 35.01 89 SER A N 1
ATOM 651 C CA . SER A 1 89 ? 45.460 -6.407 7.753 1.00 34.76 89 SER A CA 1
ATOM 652 C C . SER A 1 89 ? 44.116 -5.912 7.219 1.00 32.36 89 SER A C 1
ATOM 653 O O . SER A 1 89 ? 43.589 -4.858 7.638 1.00 28.86 89 SER A O 1
ATOM 656 N N . LEU A 1 90 ? 43.538 -6.704 6.320 1.00 33.48 90 LEU A N 1
ATOM 657 C CA . LEU A 1 90 ? 42.199 -6.413 5.815 1.00 32.74 90 LEU A CA 1
ATOM 658 C C . LEU A 1 90 ? 41.199 -6.332 6.953 1.00 30.65 90 LEU A C 1
ATOM 659 O O . LEU A 1 90 ? 40.328 -5.456 6.947 1.00 28.60 90 LEU A O 1
ATOM 664 N N . SER A 1 91 ? 41.325 -7.228 7.939 1.00 31.96 91 SER A N 1
ATOM 665 C CA . SER A 1 91 ? 40.384 -7.176 9.077 1.00 31.36 91 SER A CA 1
ATOM 666 C C . SER A 1 91 ? 40.541 -5.898 9.891 1.00 27.29 91 SER A C 1
ATOM 667 O O . SER A 1 91 ? 39.553 -5.341 10.323 1.00 26.29 91 SER A O 1
ATOM 670 N N . THR A 1 92 ? 41.774 -5.448 10.118 1.00 26.57 92 THR A N 1
ATOM 671 C CA . THR A 1 92 ? 41.995 -4.206 10.848 1.00 25.13 92 THR A CA 1
ATOM 672 C C . THR A 1 92 ? 41.381 -3.012 10.118 1.00 23.35 92 THR A C 1
ATOM 673 O O . THR A 1 92 ? 40.673 -2.166 10.741 1.00 22.63 92 THR A O 1
ATOM 677 N N . LYS A 1 93 ? 41.695 -2.915 8.825 1.00 21.89 93 LYS A N 1
ATOM 678 C CA . LYS A 1 93 ? 41.101 -1.866 7.971 1.00 21.49 93 LYS A CA 1
ATOM 679 C C . LYS A 1 93 ? 39.585 -1.867 8.056 1.00 20.85 93 LYS A C 1
ATOM 680 O O . LYS A 1 93 ? 38.957 -0.807 8.152 1.00 20.86 93 LYS A O 1
ATOM 686 N N . THR A 1 94 ? 38.988 -3.063 7.966 1.00 24.02 94 THR A N 1
ATOM 687 C CA . THR A 1 94 ? 37.537 -3.233 8.014 1.00 23.58 94 THR A CA 1
ATOM 688 C C . THR A 1 94 ? 36.973 -2.723 9.342 1.00 23.66 94 THR A C 1
ATOM 689 O O . THR A 1 94 ? 36.008 -1.932 9.358 1.00 23.07 94 THR A O 1
ATOM 693 N N . SER A 1 95 ? 37.573 -3.183 10.442 1.00 23.68 95 SER A N 1
ATOM 694 C CA . SER A 1 95 ? 37.157 -2.759 11.783 1.00 25.33 95 SER A CA 1
ATOM 695 C C . SER A 1 95 ? 37.265 -1.246 11.941 1.00 23.28 95 SER A C 1
ATOM 696 O O . SER A 1 95 ? 36.430 -0.617 12.599 1.00 23.46 95 SER A O 1
ATOM 699 N N . SER A 1 96 ? 38.315 -0.672 11.378 1.00 22.32 96 SER A N 1
ATOM 700 C CA . SER A 1 96 ? 38.543 0.760 11.528 1.00 21.78 96 SER A CA 1
ATOM 701 C C . SER A 1 96 ? 37.482 1.554 10.760 1.00 20.38 96 SER A C 1
ATOM 702 O O . SER A 1 96 ? 36.916 2.528 11.286 1.00 20.82 96 SER A O 1
ATOM 705 N N . ILE A 1 97 ? 37.173 1.119 9.530 1.00 19.52 97 ILE A N 1
ATOM 706 C CA . ILE A 1 97 ? 36.110 1.798 8.765 1.00 19.29 97 ILE A CA 1
ATOM 707 C C . ILE A 1 97 ? 34.780 1.693 9.520 1.00 19.15 97 ILE A C 1
ATOM 708 O O . ILE A 1 97 ? 34.056 2.682 9.631 1.00 18.87 97 ILE A O 1
ATOM 713 N N . ALA A 1 98 ? 34.463 0.499 10.049 1.00 19.09 98 ALA A N 1
ATOM 714 C CA . ALA A 1 98 ? 33.202 0.284 10.775 1.00 19.49 98 ALA A CA 1
ATOM 715 C C . ALA A 1 98 ? 33.125 1.204 12.000 1.00 20.33 98 ALA A C 1
ATOM 716 O O . ALA A 1 98 ? 32.081 1.792 12.288 1.00 21.30 98 ALA A O 1
ATOM 718 N N . SER A 1 99 ? 34.238 1.342 12.708 1.00 19.44 99 SER A N 1
ATOM 719 C CA A SER A 1 99 ? 34.269 2.203 13.905 0.50 20.76 99 SER A CA 1
ATOM 720 C CA B SER A 1 99 ? 34.286 2.200 13.895 0.50 20.61 99 SER A CA 1
ATOM 721 C C . SER A 1 99 ? 34.065 3.675 13.535 1.00 19.49 99 SER A C 1
ATOM 722 O O . SER A 1 99 ? 33.318 4.415 14.208 1.00 20.68 99 SER A O 1
ATOM 727 N N . ALA A 1 100 ? 34.731 4.112 12.480 1.00 19.46 100 ALA A N 1
ATOM 728 C CA . ALA A 1 100 ? 34.630 5.502 12.018 1.00 19.15 100 ALA A CA 1
ATOM 729 C C . ALA A 1 100 ? 33.222 5.804 11.505 1.00 19.06 100 ALA A C 1
ATOM 730 O O . ALA A 1 100 ? 32.699 6.910 11.729 1.00 19.44 100 ALA A O 1
ATOM 732 N N . MET A 1 101 ? 32.577 4.824 10.863 1.00 19.50 101 MET A N 1
ATOM 733 C CA A MET A 1 101 ? 31.173 4.981 10.429 0.70 18.59 101 MET A CA 1
ATOM 734 C CA B MET A 1 101 ? 31.190 5.013 10.442 0.30 19.41 101 MET A CA 1
ATOM 735 C C . MET A 1 101 ? 30.244 5.118 11.634 1.00 18.44 101 MET A C 1
ATOM 736 O O . MET A 1 101 ? 29.350 5.961 11.646 1.00 16.97 101 MET A O 1
ATOM 745 N N . SER A 1 102 ? 30.445 4.264 12.642 1.00 19.23 102 SER A N 1
ATOM 746 C CA A SER A 1 102 ? 29.631 4.313 13.860 0.50 19.42 102 SER A CA 1
ATOM 747 C CA B SER A 1 102 ? 29.620 4.326 13.856 0.50 20.74 102 SER A CA 1
ATOM 748 C C . SER A 1 102 ? 29.728 5.705 14.474 1.00 19.82 102 SER A C 1
ATOM 749 O O . SER A 1 102 ? 28.725 6.329 14.804 1.00 19.30 102 SER A O 1
ATOM 754 N N . ASN A 1 103 ? 30.947 6.197 14.614 1.00 20.97 103 ASN A N 1
ATOM 755 C CA A ASN A 1 103 ? 31.152 7.498 15.223 0.50 22.11 103 ASN A CA 1
ATOM 756 C CA B ASN A 1 103 ? 31.143 7.506 15.223 0.50 22.06 103 ASN A CA 1
ATOM 757 C C . ASN A 1 103 ? 30.550 8.626 14.370 1.00 21.33 103 ASN A C 1
ATOM 758 O O . ASN A 1 103 ? 29.984 9.566 14.904 1.00 21.69 103 ASN A O 1
ATOM 767 N N . ALA A 1 104 ? 30.644 8.487 13.041 1.00 19.11 104 ALA A N 1
ATOM 768 C CA . ALA A 1 104 ? 30.055 9.457 12.134 1.00 19.97 104 ALA A CA 1
ATOM 769 C C . ALA A 1 104 ? 28.525 9.526 12.333 1.00 18.70 104 ALA A C 1
ATOM 770 O O . ALA A 1 104 ? 27.958 10.626 12.315 1.00 20.48 104 ALA A O 1
ATOM 772 N N . PHE A 1 105 ? 27.852 8.391 12.539 1.00 17.07 105 PHE A N 1
ATOM 773 C CA . PHE A 1 105 ? 26.411 8.446 12.885 1.00 16.65 105 PHE A CA 1
ATOM 774 C C . PHE A 1 105 ? 26.192 9.119 14.226 1.00 17.85 105 PHE A C 1
ATOM 775 O O . PHE A 1 105 ? 25.259 9.920 14.354 1.00 19.90 105 PHE A O 1
ATOM 783 N N . LEU A 1 106 ? 26.977 8.739 15.242 1.00 18.11 106 LEU A N 1
ATOM 784 C CA . LEU A 1 106 ? 26.762 9.346 16.577 1.00 19.82 106 LEU A CA 1
ATOM 785 C C . LEU A 1 106 ? 26.923 10.855 16.507 1.00 21.46 106 LEU A C 1
ATOM 786 O O . LEU A 1 106 ? 26.193 11.572 17.196 1.00 22.94 106 LEU A O 1
ATOM 791 N N . GLN A 1 107 ? 27.890 11.322 15.701 1.00 22.09 107 GLN A N 1
ATOM 792 C CA . GLN A 1 107 ? 28.183 12.752 15.627 1.00 25.87 107 GLN A CA 1
ATOM 793 C C . GLN A 1 107 ? 27.122 13.521 14.860 1.00 26.28 107 GLN A C 1
ATOM 794 O O . GLN A 1 107 ? 27.081 14.755 14.963 1.00 31.08 107 GLN A O 1
ATOM 800 N N . THR A 1 108 ? 26.286 12.807 14.084 1.00 24.54 108 THR A N 1
ATOM 801 C CA . THR A 1 108 ? 25.296 13.474 13.215 1.00 26.48 108 THR A CA 1
ATOM 802 C C . THR A 1 108 ? 23.858 13.248 13.687 1.00 26.96 108 THR A C 1
ATOM 803 O O . THR A 1 108 ? 23.263 14.125 14.310 1.00 27.61 108 THR A O 1
ATOM 807 N N . THR A 1 109 ? 23.318 12.060 13.433 1.00 27.02 109 THR A N 1
ATOM 808 C CA . THR A 1 109 ? 21.950 11.739 13.855 1.00 27.70 109 THR A CA 1
ATOM 809 C C . THR A 1 109 ? 21.858 11.298 15.317 1.00 26.86 109 THR A C 1
ATOM 810 O O . THR A 1 109 ? 20.753 11.290 15.886 1.00 28.08 109 THR A O 1
ATOM 814 N N . GLY A 1 110 ? 22.981 10.832 15.885 1.00 25.18 110 GLY A N 1
ATOM 815 C CA . GLY A 1 110 ? 22.958 10.214 17.215 1.00 26.02 110 GLY A CA 1
ATOM 816 C C . GLY A 1 110 ? 22.466 8.757 17.237 1.00 26.71 110 GLY A C 1
ATOM 817 O O . GLY A 1 110 ? 22.286 8.165 18.317 1.00 28.32 110 GLY A O 1
ATOM 818 N N . VAL A 1 111 ? 22.193 8.201 16.063 1.00 26.57 111 VAL A N 1
ATOM 819 C CA . VAL A 1 111 ? 21.565 6.879 15.928 1.00 27.34 111 VAL A CA 1
ATOM 820 C C . VAL A 1 111 ? 22.378 6.129 14.894 1.00 25.96 111 VAL A C 1
ATOM 821 O O . VAL A 1 111 ? 22.421 6.491 13.690 1.00 26.92 111 VAL A O 1
ATOM 825 N N . VAL A 1 112 ? 23.000 5.053 15.350 1.00 23.21 112 VAL A N 1
ATOM 826 C CA . VAL A 1 112 ? 23.831 4.249 14.446 1.00 21.94 112 VAL A CA 1
ATOM 827 C C . VAL A 1 112 ? 22.963 3.373 13.542 1.00 22.52 112 VAL A C 1
ATOM 828 O O . VAL A 1 112 ? 22.094 2.660 14.046 1.00 24.33 112 VAL A O 1
ATOM 832 N N . ASN A 1 113 ? 23.202 3.449 12.218 1.00 22.78 113 ASN A N 1
ATOM 833 C CA . ASN A 1 113 ? 22.491 2.610 11.242 1.00 23.54 113 ASN A CA 1
ATOM 834 C C . ASN A 1 113 ? 23.359 1.382 11.055 1.00 22.69 113 ASN A C 1
ATOM 835 O O . ASN A 1 113 ? 24.245 1.333 10.170 1.00 20.79 113 ASN A O 1
ATOM 840 N N . GLN A 1 114 ? 23.094 0.368 11.856 1.00 21.67 114 GLN A N 1
ATOM 841 C CA . GLN A 1 114 ? 23.946 -0.824 11.805 1.00 20.79 114 GLN A CA 1
ATOM 842 C C . GLN A 1 114 ? 23.846 -1.602 10.477 1.00 21.46 114 GLN A C 1
ATOM 843 O O . GLN A 1 114 ? 24.875 -2.046 9.958 1.00 21.02 114 GLN A O 1
ATOM 849 N N . PRO A 1 115 ? 22.634 -1.780 9.927 1.00 23.53 115 PRO A N 1
ATOM 850 C CA . PRO A 1 115 ? 22.586 -2.454 8.617 1.00 25.04 115 PRO A CA 1
ATOM 851 C C . PRO A 1 115 ? 23.466 -1.759 7.535 1.00 24.25 115 PRO A C 1
ATOM 852 O O . PRO A 1 115 ? 24.096 -2.440 6.698 1.00 24.18 115 PRO A O 1
ATOM 856 N N . PHE A 1 116 ? 23.512 -0.425 7.564 1.00 23.26 116 PHE A N 1
ATOM 857 C CA . PHE A 1 116 ? 24.379 0.327 6.617 1.00 24.04 116 PHE A CA 1
ATOM 858 C C . PHE A 1 116 ? 25.873 -0.008 6.902 1.00 21.77 116 PHE A C 1
ATOM 859 O O . PHE A 1 116 ? 26.637 -0.315 5.991 1.00 22.41 116 PHE A O 1
ATOM 867 N N . ILE A 1 117 ? 26.251 -0.025 8.178 1.00 20.07 117 ILE A N 1
ATOM 868 C CA . ILE A 1 117 ? 27.625 -0.346 8.536 1.00 19.49 117 ILE A CA 1
ATOM 869 C C . ILE A 1 117 ? 27.971 -1.767 8.077 1.00 18.96 117 ILE A C 1
ATOM 870 O O . ILE A 1 117 ? 29.057 -1.996 7.485 1.00 19.64 117 ILE A O 1
ATOM 875 N N . ASN A 1 118 ? 27.055 -2.712 8.330 1.00 18.60 118 ASN A N 1
ATOM 876 C CA . ASN A 1 118 ? 27.251 -4.097 7.876 1.00 19.73 118 ASN A CA 1
ATOM 877 C C . ASN A 1 118 ? 27.425 -4.148 6.345 1.00 21.14 118 ASN A C 1
ATOM 878 O O . ASN A 1 118 ? 28.262 -4.877 5.838 1.00 22.86 118 ASN A O 1
ATOM 883 N N . GLU A 1 119 ? 26.609 -3.385 5.614 1.00 25.05 119 GLU A N 1
ATOM 884 C CA . GLU A 1 119 ? 26.658 -3.366 4.157 1.00 27.00 119 GLU A CA 1
ATOM 885 C C . GLU A 1 119 ? 28.074 -2.891 3.713 1.00 25.29 119 GLU A C 1
ATOM 886 O O . GLU A 1 119 ? 28.679 -3.468 2.769 1.00 24.89 119 GLU A O 1
ATOM 892 N N . ILE A 1 120 ? 28.630 -1.901 4.414 1.00 23.41 120 ILE A N 1
ATOM 893 C CA . ILE A 1 120 ? 29.950 -1.404 3.990 1.00 23.51 120 ILE A CA 1
ATOM 894 C C . ILE A 1 120 ? 31.044 -2.415 4.294 1.00 23.14 120 ILE A C 1
ATOM 895 O O . ILE A 1 120 ? 31.958 -2.628 3.478 1.00 24.32 120 ILE A O 1
ATOM 900 N N . THR A 1 121 ? 30.950 -3.063 5.451 1.00 22.77 121 THR A N 1
ATOM 901 C CA . THR A 1 121 ? 31.853 -4.164 5.767 1.00 23.43 121 THR A CA 1
ATOM 902 C C . THR A 1 121 ? 31.794 -5.286 4.698 1.00 24.15 121 THR A C 1
ATOM 903 O O . THR A 1 121 ? 32.823 -5.839 4.283 1.00 25.96 121 THR A O 1
ATOM 907 N N . GLN A 1 122 ? 30.589 -5.598 4.220 1.00 24.22 122 GLN A N 1
ATOM 908 C CA . GLN A 1 122 ? 30.425 -6.548 3.105 1.00 26.27 122 GLN A CA 1
ATOM 909 C C . GLN A 1 122 ? 31.061 -6.068 1.783 1.00 26.66 122 GLN A C 1
ATOM 910 O O . GLN A 1 122 ? 31.564 -6.890 0.995 1.00 28.72 122 GLN A O 1
ATOM 916 N N . LEU A 1 123 ? 31.033 -4.761 1.540 1.00 25.18 123 LEU A N 1
ATOM 917 C CA . LEU A 1 123 ? 31.681 -4.164 0.348 1.00 27.66 123 LEU A CA 1
ATOM 918 C C . LEU A 1 123 ? 33.178 -4.330 0.407 1.00 27.56 123 LEU A C 1
ATOM 919 O O . LEU A 1 123 ? 33.802 -4.642 -0.594 1.00 28.89 123 LEU A O 1
ATOM 924 N N . VAL A 1 124 ? 33.769 -4.103 1.578 1.00 26.60 124 VAL A N 1
ATOM 925 C CA . VAL A 1 124 ? 35.215 -4.280 1.715 1.00 28.33 124 VAL A CA 1
ATOM 926 C C . VAL A 1 124 ? 35.629 -5.692 1.282 1.00 31.23 124 VAL A C 1
ATOM 927 O O . VAL A 1 124 ? 36.571 -5.853 0.499 1.00 31.67 124 VAL A O 1
ATOM 931 N N . SER A 1 125 ? 34.913 -6.713 1.757 1.00 29.45 125 SER A N 1
ATOM 932 C CA A SER A 1 125 ? 35.219 -8.102 1.396 0.33 32.24 125 SER A CA 1
ATOM 933 C CA B SER A 1 125 ? 35.224 -8.097 1.392 0.33 32.89 125 SER A CA 1
ATOM 934 C CA C SER A 1 125 ? 35.238 -8.092 1.385 0.33 32.74 125 SER A CA 1
ATOM 935 C C . SER A 1 125 ? 34.966 -8.395 -0.089 1.00 32.37 125 SER A C 1
ATOM 936 O O . SER A 1 125 ? 35.760 -9.106 -0.746 1.00 35.92 125 SER A O 1
ATOM 943 N N . MET A 1 126 ? 33.853 -7.884 -0.619 1.00 31.35 126 MET A N 1
ATOM 944 C CA . MET A 1 126 ? 33.534 -8.0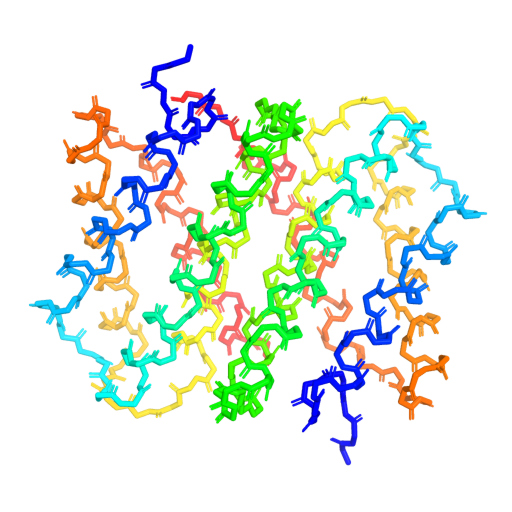83 -2.035 1.00 33.83 126 MET A CA 1
ATOM 945 C C . MET A 1 126 ? 34.622 -7.466 -2.937 1.00 33.25 126 MET A C 1
ATOM 946 O O . MET A 1 126 ? 35.104 -8.109 -3.862 1.00 36.26 126 MET A O 1
ATOM 951 N N . PHE A 1 127 ? 35.054 -6.250 -2.603 1.00 30.47 127 PHE A N 1
ATOM 952 C CA . PHE A 1 127 ? 36.056 -5.574 -3.412 1.00 33.14 127 PHE A CA 1
ATOM 953 C C . PHE A 1 127 ? 37.410 -6.266 -3.255 1.00 37.09 127 PHE A C 1
ATOM 954 O O . PHE A 1 127 ? 38.181 -6.323 -4.207 1.00 42.60 127 PHE A O 1
ATOM 962 N N . ALA A 1 128 ? 37.640 -6.809 -2.110 1.00 37.40 128 ALA A N 1
ATOM 963 C CA . ALA A 1 128 ? 38.919 -7.470 -1.869 1.00 43.08 128 ALA A CA 1
ATOM 964 C C . ALA A 1 128 ? 39.038 -8.760 -2.679 1.00 48.25 128 ALA A C 1
ATOM 965 O O . ALA A 1 128 ? 40.122 -9.098 -3.156 1.00 54.21 128 ALA A O 1
ATOM 967 N N . GLN A 1 129 ? 37.913 -9.467 -2.821 1.00 48.96 129 GLN A N 1
ATOM 968 C CA . GLN A 1 129 ? 37.840 -10.741 -3.546 1.00 56.16 129 GLN A CA 1
ATOM 969 C C . GLN A 1 129 ? 37.908 -10.513 -5.055 1.00 61.16 129 GLN A C 1
ATOM 970 O O . GLN A 1 129 ? 38.358 -11.374 -5.797 1.00 68.81 129 GLN A O 1
ATOM 976 N N . ALA A 1 130 ? 37.446 -9.346 -5.497 1.00 59.73 130 ALA A N 1
ATOM 977 C CA . ALA A 1 130 ? 37.592 -8.910 -6.878 1.00 66.68 130 ALA A CA 1
ATOM 978 C C . ALA A 1 130 ? 38.983 -8.318 -7.101 1.00 70.57 130 ALA A C 1
ATOM 979 O O . ALA A 1 130 ? 39.822 -8.934 -7.763 1.00 80.28 130 ALA A O 1
ATOM 981 N N . HIS B 1 6 ? 47.663 -1.998 -19.940 0.00 40.43 6 HIS B N 1
ATOM 982 C CA . HIS B 1 6 ? 46.556 -1.849 -18.947 0.00 39.13 6 HIS B CA 1
ATOM 983 C C . HIS B 1 6 ? 46.040 -0.421 -18.808 0.00 36.36 6 HIS B C 1
ATOM 984 O O . HIS B 1 6 ? 45.975 0.131 -17.686 0.00 38.47 6 HIS B O 1
ATOM 991 N N . THR B 1 7 ? 45.739 0.138 -19.896 1.00 65.03 7 THR B N 1
ATOM 992 C CA . THR B 1 7 ? 44.986 1.406 -19.884 1.00 56.44 7 THR B CA 1
ATOM 993 C C . THR B 1 7 ? 43.559 1.208 -19.363 1.00 49.53 7 THR B C 1
ATOM 994 O O . THR B 1 7 ? 42.810 0.359 -19.854 1.00 51.87 7 THR B O 1
ATOM 998 N N . THR B 1 8 ? 43.207 1.999 -18.351 1.00 41.64 8 THR B N 1
ATOM 999 C CA . THR B 1 8 ? 41.895 1.916 -17.701 1.00 36.92 8 THR B CA 1
ATOM 1000 C C . THR B 1 8 ? 41.362 3.335 -17.507 1.00 32.12 8 THR B C 1
ATOM 1001 O O . THR B 1 8 ? 42.113 4.305 -17.669 1.00 31.26 8 THR B O 1
ATOM 1005 N N . PRO B 1 9 ? 40.074 3.477 -17.161 1.00 30.51 9 PRO B N 1
ATOM 1006 C CA . PRO B 1 9 ? 39.554 4.815 -16.784 1.00 28.43 9 PRO B CA 1
ATOM 1007 C C . PRO B 1 9 ? 40.216 5.454 -15.551 1.00 26.54 9 PRO B C 1
ATOM 1008 O O . PRO B 1 9 ? 39.947 6.604 -15.242 1.00 28.98 9 PRO B O 1
ATOM 1012 N N . TRP B 1 10 ? 41.062 4.732 -14.831 1.00 25.47 10 TRP B N 1
ATOM 1013 C CA . TRP B 1 10 ? 41.790 5.357 -13.729 1.00 26.57 10 TRP B CA 1
ATOM 1014 C C . TRP B 1 10 ? 43.290 5.555 -14.041 1.00 27.06 10 TRP B C 1
ATOM 1015 O O . TRP B 1 10 ? 44.095 5.849 -13.150 1.00 31.51 10 TRP B O 1
ATOM 1026 N N . THR B 1 11 ? 43.645 5.461 -15.325 1.00 26.44 11 THR B N 1
ATOM 1027 C CA . THR B 1 11 ? 45.007 5.748 -15.750 1.00 28.60 11 THR B CA 1
ATOM 1028 C C . THR B 1 11 ? 45.314 7.241 -15.605 1.00 27.89 11 THR B C 1
ATOM 1029 O O . THR B 1 11 ? 46.416 7.613 -15.175 1.00 30.95 11 THR B O 1
ATOM 1033 N N . ASN B 1 12 ? 44.359 8.108 -15.990 1.00 25.74 12 ASN B N 1
ATOM 1034 C CA . ASN B 1 12 ? 44.566 9.555 -15.852 1.00 24.22 12 ASN B CA 1
ATOM 1035 C C . ASN B 1 12 ? 43.217 10.272 -15.783 1.00 22.48 12 ASN B C 1
ATOM 1036 O O . ASN B 1 12 ? 42.177 9.632 -16.019 1.00 21.75 12 ASN B O 1
ATOM 1041 N N . PRO B 1 13 ? 43.209 11.581 -15.448 1.00 23.13 13 PRO B N 1
ATOM 1042 C CA . PRO B 1 13 ? 41.908 12.268 -15.270 1.00 22.99 13 PRO B CA 1
ATOM 1043 C C . PRO B 1 13 ? 41.078 12.338 -16.529 1.00 22.35 13 PRO B C 1
ATOM 1044 O O . PRO B 1 13 ? 39.855 12.234 -16.439 1.00 21.84 13 PRO B O 1
ATOM 1048 N N . GLY B 1 14 ? 41.719 12.523 -17.694 1.00 22.28 14 GLY B N 1
ATOM 1049 C CA . GLY B 1 14 ? 40.958 12.684 -18.917 1.00 22.75 14 GLY B CA 1
ATOM 1050 C C . GLY B 1 14 ? 40.185 11.406 -19.229 1.00 21.02 14 GLY B C 1
ATOM 1051 O O . GLY B 1 14 ? 39.019 11.456 -19.632 1.00 21.89 14 GLY B O 1
ATOM 1052 N N . LEU B 1 15 ? 40.832 10.242 -19.066 1.00 19.81 15 LEU B N 1
ATOM 1053 C CA . LEU B 1 15 ? 40.155 8.975 -19.359 1.00 20.12 15 LEU B CA 1
ATOM 1054 C C . LEU B 1 15 ? 39.044 8.763 -18.341 1.00 19.51 15 LEU B C 1
ATOM 1055 O O . LEU B 1 15 ? 37.978 8.242 -18.683 1.00 20.29 15 LEU B O 1
ATOM 1060 N N . ALA B 1 16 ? 39.277 9.177 -17.085 1.00 18.65 16 ALA B N 1
ATOM 1061 C CA . ALA B 1 16 ? 38.234 8.987 -16.065 1.00 20.29 16 ALA B CA 1
ATOM 1062 C C . ALA B 1 16 ? 36.993 9.804 -16.420 1.00 20.34 16 ALA B C 1
ATOM 1063 O O . ALA B 1 16 ? 35.870 9.308 -16.383 1.00 22.57 16 ALA B O 1
ATOM 1065 N N . GLU B 1 17 ? 37.205 11.062 -16.775 1.00 21.28 17 GLU B N 1
ATOM 1066 C CA . GLU B 1 17 ? 36.080 11.925 -17.156 1.00 23.24 17 GLU B CA 1
ATOM 1067 C C . GLU B 1 17 ? 35.384 11.424 -18.411 1.00 23.28 17 GLU B C 1
ATOM 1068 O O . GLU B 1 17 ? 34.164 11.407 -18.474 1.00 24.16 17 GLU B O 1
ATOM 1074 N N . ASN B 1 18 ? 36.164 11.010 -19.405 1.00 20.30 18 ASN B N 1
ATOM 1075 C CA . ASN B 1 18 ? 35.588 10.529 -20.684 1.00 21.10 18 ASN B CA 1
ATOM 1076 C C . ASN B 1 18 ? 34.766 9.282 -20.474 1.00 20.63 18 ASN B C 1
ATOM 1077 O O . ASN B 1 18 ? 33.684 9.146 -21.065 1.00 21.82 18 ASN B O 1
ATOM 1082 N N . PHE B 1 19 ? 35.248 8.408 -19.590 1.00 18.84 19 PHE B N 1
ATOM 1083 C CA . PHE B 1 19 ? 34.535 7.186 -19.283 1.00 19.82 19 PHE B CA 1
ATOM 1084 C C . PHE B 1 19 ? 33.137 7.523 -18.690 1.00 20.47 19 PHE B C 1
ATOM 1085 O O . PHE B 1 19 ? 32.126 6.975 -19.130 1.00 21.92 19 PHE B O 1
ATOM 1093 N N . MET B 1 20 ? 33.103 8.428 -17.717 1.00 20.76 20 MET B N 1
ATOM 1094 C CA . MET B 1 20 ? 31.857 8.778 -17.039 1.00 23.28 20 MET B CA 1
ATOM 1095 C C . MET B 1 20 ? 30.871 9.390 -18.021 1.00 24.55 20 MET B C 1
ATOM 1096 O O . MET B 1 20 ? 29.677 9.044 -18.052 1.00 27.55 20 MET B O 1
ATOM 1101 N N . ASN B 1 21 ? 31.369 10.308 -18.839 1.00 24.62 21 ASN B N 1
ATOM 1102 C CA . ASN B 1 21 ? 30.513 10.925 -19.844 1.00 28.27 21 ASN B CA 1
ATOM 1103 C C . ASN B 1 21 ? 29.989 9.921 -20.883 1.00 28.14 21 ASN B C 1
ATOM 1104 O O . ASN B 1 21 ? 28.797 9.950 -21.251 1.00 31.64 21 ASN B O 1
ATOM 1109 N N . SER B 1 22 ? 30.870 9.040 -21.355 1.00 25.93 22 SER B N 1
ATOM 1110 C CA A SER B 1 22 ? 30.468 7.980 -22.276 0.50 26.28 22 SER B CA 1
ATOM 1111 C CA B SER B 1 22 ? 30.468 7.972 -22.278 0.50 26.91 22 SER B CA 1
ATOM 1112 C C . SER B 1 22 ? 29.397 7.056 -21.670 1.00 28.00 22 SER B C 1
ATOM 1113 O O . SER B 1 22 ? 28.440 6.648 -22.355 1.00 30.79 22 SER B O 1
ATOM 1118 N N . PHE B 1 23 ? 29.549 6.719 -20.395 1.00 25.41 23 PHE B N 1
ATOM 1119 C CA . PHE B 1 23 ? 28.590 5.840 -19.732 1.00 25.46 23 PHE B CA 1
ATOM 1120 C C . PHE B 1 23 ? 27.192 6.456 -19.791 1.00 27.57 23 PHE B C 1
ATOM 1121 O O . PHE B 1 23 ? 26.206 5.774 -20.090 1.00 30.28 23 PHE B O 1
ATOM 1129 N N . MET B 1 24 ? 27.106 7.742 -19.489 1.00 30.74 24 MET B N 1
ATOM 1130 C CA . MET B 1 24 ? 25.807 8.380 -19.391 1.00 34.81 24 MET B CA 1
ATOM 1131 C C . MET B 1 24 ? 25.181 8.508 -20.753 1.00 37.13 24 MET B C 1
ATOM 1132 O O . MET B 1 24 ? 23.944 8.353 -20.909 1.00 39.43 24 MET B O 1
ATOM 1137 N N . GLN B 1 25 ? 26.027 8.851 -21.722 1.00 38.34 25 GLN B N 1
ATOM 1138 C CA . GLN B 1 25 ? 25.584 8.982 -23.105 1.00 43.45 25 GLN B CA 1
ATOM 1139 C C . GLN B 1 25 ? 24.949 7.672 -23.556 1.00 42.26 25 GLN B C 1
ATOM 1140 O O . GLN B 1 25 ? 23.833 7.663 -24.083 1.00 45.46 25 GLN B O 1
ATOM 1146 N N . GLY B 1 26 ? 25.636 6.567 -23.286 1.00 39.94 26 GLY B N 1
ATOM 1147 C CA . GLY B 1 26 ? 25.184 5.236 -23.704 1.00 40.32 26 GLY B CA 1
ATOM 1148 C C . GLY B 1 26 ? 23.925 4.814 -22.958 1.00 40.63 26 GLY B C 1
ATOM 1149 O O . GLY B 1 26 ? 22.986 4.324 -23.571 1.00 43.60 26 GLY B O 1
ATOM 1150 N N . LEU B 1 27 ? 23.909 5.009 -21.636 1.00 38.32 27 LEU B N 1
ATOM 1151 C CA . LEU B 1 27 ? 22.776 4.600 -20.821 1.00 40.54 27 LEU B CA 1
ATOM 1152 C C . LEU B 1 27 ? 21.475 5.276 -21.246 1.00 45.30 27 LEU B C 1
ATOM 1153 O O . LEU B 1 27 ? 20.407 4.672 -21.191 1.00 49.01 27 LEU B O 1
ATOM 1158 N N . SER B 1 28 ? 21.564 6.529 -21.665 1.00 46.22 28 SER B N 1
ATOM 1159 C CA . SER B 1 28 ? 20.357 7.301 -21.940 1.00 49.72 28 SER B CA 1
ATOM 1160 C C . SER B 1 28 ? 19.616 6.844 -23.216 1.00 53.61 28 SER B C 1
ATOM 1161 O O . SER B 1 28 ? 18.482 7.289 -23.471 1.00 58.45 28 SER B O 1
ATOM 1164 N N . SER B 1 29 ? 20.254 5.967 -24.000 1.00 53.62 29 SER B N 1
ATOM 1165 C CA . SER B 1 29 ? 19.618 5.324 -25.167 1.00 59.81 29 SER B CA 1
ATOM 1166 C C . SER B 1 29 ? 19.185 3.883 -24.865 1.00 58.90 29 SER B C 1
ATOM 1167 O O . SER B 1 29 ? 18.717 3.149 -25.755 1.00 64.29 29 SER B O 1
ATOM 1170 N N . MET B 1 30 ? 19.323 3.493 -23.604 1.00 53.96 30 MET B N 1
ATOM 1171 C CA . MET B 1 30 ? 19.101 2.114 -23.188 1.00 54.63 30 MET B CA 1
ATOM 1172 C C . MET B 1 30 ? 17.804 1.932 -22.391 1.00 52.88 30 MET B C 1
ATOM 1173 O O . MET B 1 30 ? 17.329 2.879 -21.774 1.00 51.42 30 MET B O 1
ATOM 1178 N N . PRO B 1 31 ? 17.212 0.719 -22.424 1.00 55.05 31 PRO B N 1
ATOM 1179 C CA . PRO B 1 31 ? 15.949 0.507 -21.703 1.00 55.28 31 PRO B CA 1
ATOM 1180 C C . PRO B 1 31 ? 16.087 0.398 -20.176 1.00 50.70 31 PRO B C 1
ATOM 1181 O O . PRO B 1 31 ? 17.186 0.164 -19.640 1.00 48.38 31 PRO B O 1
ATOM 1185 N N . GLY B 1 32 ? 14.964 0.566 -19.490 1.00 51.60 32 GLY B N 1
ATOM 1186 C CA . GLY B 1 32 ? 14.868 0.187 -18.092 1.00 49.80 32 GLY B CA 1
ATOM 1187 C C . GLY B 1 32 ? 14.768 1.335 -17.114 1.00 48.76 32 GLY B C 1
ATOM 1188 O O . GLY B 1 32 ? 14.469 1.103 -15.946 1.00 50.22 32 GLY B O 1
ATOM 1189 N N . PHE B 1 33 ? 15.000 2.563 -17.588 1.00 48.20 33 PHE B N 1
ATOM 1190 C CA . PHE B 1 33 ? 15.109 3.753 -16.708 1.00 49.28 33 PHE B CA 1
ATOM 1191 C C . PHE B 1 33 ? 14.154 4.869 -17.103 1.00 55.69 33 PHE B C 1
ATOM 1192 O O . PHE B 1 33 ? 13.948 5.125 -18.293 1.00 58.60 33 PHE B O 1
ATOM 1200 N N . THR B 1 34 ? 13.587 5.539 -16.102 1.00 48.82 34 THR B N 1
ATOM 1201 C CA . THR B 1 34 ? 12.704 6.703 -16.328 1.00 51.27 34 THR B CA 1
ATOM 1202 C C . THR B 1 34 ? 13.547 7.944 -16.588 1.00 48.87 34 THR B C 1
ATOM 1203 O O . THR B 1 34 ? 14.757 7.940 -16.301 1.00 44.33 34 THR B O 1
ATOM 1207 N N . ALA B 1 35 ? 12.923 9.002 -17.116 1.00 52.34 35 ALA B N 1
ATOM 1208 C CA . ALA B 1 35 ? 13.641 10.269 -17.369 1.00 51.64 35 ALA B CA 1
ATOM 1209 C C . ALA B 1 35 ? 14.221 10.884 -16.089 1.00 49.08 35 ALA B C 1
ATOM 1210 O O . ALA B 1 35 ? 15.354 11.397 -16.090 1.00 45.82 35 ALA B O 1
ATOM 1212 N N . SER B 1 36 ? 13.471 10.834 -14.988 1.00 50.85 36 SER B N 1
ATOM 1213 C CA . SER B 1 36 ? 14.012 11.373 -13.737 1.00 49.61 36 SER B CA 1
ATOM 1214 C C . SER B 1 36 ? 15.156 10.538 -13.158 1.00 44.45 36 SER B C 1
ATOM 1215 O O . SER B 1 36 ? 16.059 11.105 -12.568 1.00 43.67 36 SER B O 1
ATOM 1218 N N . GLN B 1 37 ? 15.138 9.216 -13.351 1.00 42.21 37 GLN B N 1
ATOM 1219 C CA . GLN B 1 37 ? 16.276 8.348 -12.949 1.00 37.75 37 GLN B CA 1
ATOM 1220 C C . GLN B 1 37 ? 17.541 8.690 -13.723 1.00 35.57 37 GLN B C 1
ATOM 1221 O O . GLN B 1 37 ? 18.633 8.819 -13.128 1.00 33.15 37 GLN B O 1
ATOM 1227 N N . LEU B 1 38 ? 17.396 8.825 -15.056 1.00 34.88 38 LEU B N 1
ATOM 1228 C CA . LEU B 1 38 ? 18.500 9.305 -15.890 1.00 34.14 38 LEU B CA 1
ATOM 1229 C C . LEU B 1 38 ? 18.981 10.711 -15.494 1.00 33.65 38 LEU B C 1
ATOM 1230 O O . LEU B 1 38 ? 20.189 10.989 -15.488 1.00 32.47 38 LEU B O 1
ATOM 1235 N N . ASP B 1 39 ? 18.039 11.595 -15.162 1.00 34.41 39 ASP B N 1
ATOM 1236 C CA . ASP B 1 39 ? 18.408 12.940 -14.708 1.00 35.39 39 ASP B CA 1
ATOM 1237 C C . ASP B 1 39 ? 19.254 12.884 -13.415 1.00 32.52 39 ASP B C 1
ATOM 1238 O O . ASP B 1 39 ? 20.248 13.613 -13.282 1.00 31.28 39 ASP B O 1
ATOM 1243 N N . ASP B 1 40 ? 18.838 12.043 -12.464 1.00 33.21 40 ASP B N 1
ATOM 1244 C CA . ASP B 1 40 ? 19.595 11.875 -11.215 1.00 30.99 40 ASP B CA 1
ATOM 1245 C C . ASP B 1 40 ? 21.005 11.338 -11.495 1.00 28.78 40 ASP B C 1
ATOM 1246 O O . ASP B 1 40 ? 21.989 11.805 -10.910 1.00 26.07 40 ASP B O 1
ATOM 1251 N N . MET B 1 41 ? 21.080 10.345 -12.374 1.00 29.22 41 MET B N 1
ATOM 1252 C CA . MET B 1 41 ? 22.376 9.757 -12.721 1.00 29.71 41 MET B CA 1
ATOM 1253 C C . MET B 1 41 ? 23.278 10.792 -13.394 1.00 27.91 41 MET B C 1
ATOM 1254 O O . MET B 1 41 ? 24.443 10.935 -13.022 1.00 27.38 41 MET B O 1
ATOM 1259 N N . SER B 1 42 ? 22.726 11.549 -14.342 1.00 28.70 42 SER B N 1
ATOM 1260 C CA . SER B 1 42 ? 23.489 12.585 -15.039 1.00 29.69 42 SER B CA 1
ATOM 1261 C C . SER B 1 42 ? 23.980 13.650 -14.063 1.00 26.36 42 SER B C 1
ATOM 1262 O O . SER B 1 42 ? 25.122 14.084 -14.148 1.00 26.24 42 SER B O 1
ATOM 1265 N N . THR B 1 43 ? 23.133 14.055 -13.123 1.00 25.68 43 THR B N 1
ATOM 1266 C CA . THR B 1 43 ? 23.526 15.045 -12.121 1.00 24.99 43 THR B CA 1
ATOM 1267 C C . THR B 1 43 ? 24.734 14.564 -11.323 1.00 23.38 43 THR B C 1
ATOM 1268 O O . THR B 1 43 ? 25.721 15.311 -11.121 1.00 23.86 43 THR B O 1
ATOM 1272 N N . ILE B 1 44 ? 24.680 13.309 -10.884 1.00 22.80 44 ILE B N 1
ATOM 1273 C CA A ILE B 1 44 ? 25.787 12.757 -10.106 0.50 22.88 44 ILE B CA 1
ATOM 1274 C CA B ILE B 1 44 ? 25.781 12.731 -10.104 0.50 23.37 44 ILE B CA 1
ATOM 1275 C C . ILE B 1 44 ? 27.035 12.594 -10.982 1.00 23.50 44 ILE B C 1
ATOM 1276 O O . ILE B 1 44 ? 28.169 12.934 -10.548 1.00 24.36 44 ILE B O 1
ATOM 1285 N N . ALA B 1 45 ? 26.842 12.104 -12.209 1.00 24.25 45 ALA B N 1
ATOM 1286 C CA . ALA B 1 45 ? 27.950 11.971 -13.161 1.00 25.98 45 ALA B CA 1
ATOM 1287 C C . ALA B 1 45 ? 28.656 13.307 -13.353 1.00 25.61 45 ALA B C 1
ATOM 1288 O O . ALA B 1 45 ? 29.890 13.362 -13.283 1.00 28.49 45 ALA B O 1
ATOM 1290 N N . GLN B 1 46 ? 27.892 14.373 -13.614 1.00 28.21 46 GLN B N 1
ATOM 1291 C CA A GLN B 1 46 ? 28.534 15.661 -13.843 0.50 28.14 46 GLN B CA 1
ATOM 1292 C CA B GLN B 1 46 ? 28.433 15.741 -13.813 0.50 29.44 46 GLN B CA 1
ATOM 1293 C C . GLN B 1 46 ? 29.222 16.195 -12.584 1.00 26.85 46 GLN B C 1
ATOM 1294 O O . GLN B 1 46 ? 30.293 16.792 -12.691 1.00 26.39 46 GLN B O 1
ATOM 1305 N N . SER B 1 47 ? 28.661 15.942 -11.394 1.00 26.63 47 SER B N 1
ATOM 1306 C CA A SER B 1 47 ? 29.326 16.366 -10.161 0.33 25.26 47 SER B CA 1
ATOM 1307 C CA B SER B 1 47 ? 29.318 16.328 -10.141 0.33 25.50 47 SER B CA 1
ATOM 1308 C CA C SER B 1 47 ? 29.310 16.334 -10.153 0.33 25.19 47 SER B CA 1
ATOM 1309 C C . SER B 1 47 ? 30.654 15.633 -10.017 1.00 23.21 47 SER B C 1
ATOM 1310 O O . SER B 1 47 ? 31.637 16.217 -9.574 1.00 23.27 47 SER B O 1
ATOM 1317 N N . MET B 1 48 ? 30.712 14.364 -10.411 1.00 21.34 48 MET B N 1
ATOM 1318 C CA A MET B 1 48 ? 31.980 13.666 -10.248 0.33 20.24 48 MET B CA 1
ATOM 1319 C CA B MET B 1 48 ? 31.960 13.607 -10.276 0.33 20.72 48 MET B CA 1
ATOM 1320 C CA C MET B 1 48 ? 31.958 13.587 -10.285 0.33 20.39 48 MET B CA 1
ATOM 1321 C C . MET B 1 48 ? 33.021 14.084 -11.278 1.00 19.42 48 MET B C 1
ATOM 1322 O O . MET B 1 48 ? 34.202 14.175 -10.946 1.00 20.72 48 MET B O 1
ATOM 1335 N N . VAL B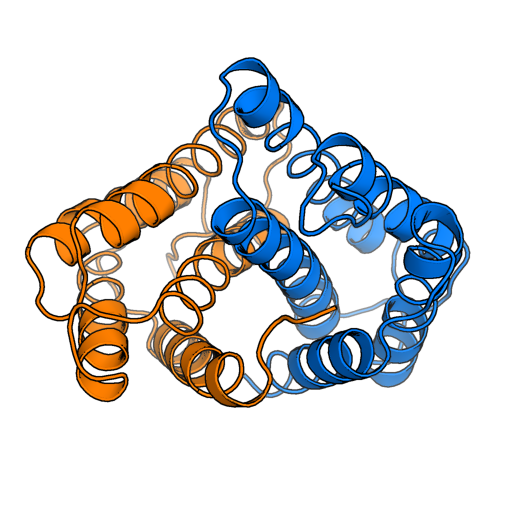 1 49 ? 32.586 14.374 -12.504 1.00 19.78 49 VAL B N 1
ATOM 1336 C CA . VAL B 1 49 ? 33.500 14.874 -13.534 1.00 20.06 49 VAL B CA 1
ATOM 1337 C C . VAL B 1 49 ? 34.098 16.200 -13.012 1.00 20.36 49 VAL B C 1
ATOM 1338 O O . VAL B 1 49 ? 35.316 16.421 -13.088 1.00 20.10 49 VAL B O 1
ATOM 1342 N N . GLN B 1 50 ? 33.233 17.056 -12.452 1.00 20.99 50 GLN B N 1
ATOM 1343 C CA . GLN B 1 50 ? 33.679 18.328 -11.875 1.00 23.06 50 GLN B CA 1
ATOM 1344 C C . GLN B 1 50 ? 34.667 18.151 -10.749 1.00 22.95 50 GLN B C 1
ATOM 1345 O O . GLN B 1 50 ? 35.684 18.887 -10.663 1.00 24.28 50 GLN B O 1
ATOM 1351 N N . SER B 1 51 ? 34.405 17.174 -9.885 1.00 22.91 51 SER B N 1
ATOM 1352 C CA A SER B 1 51 ? 35.331 16.892 -8.786 0.50 22.13 51 SER B CA 1
ATOM 1353 C CA B SER B 1 51 ? 35.329 16.910 -8.784 0.50 22.91 51 SER B CA 1
ATOM 1354 C C . SER B 1 51 ? 36.686 16.467 -9.314 1.00 20.90 51 SER B C 1
ATOM 1355 O O . SER B 1 51 ? 37.720 16.907 -8.797 1.00 21.31 51 SER B O 1
ATOM 1360 N N . ILE B 1 52 ? 36.684 15.607 -10.344 1.00 20.00 52 ILE B N 1
ATOM 1361 C CA . ILE B 1 52 ? 37.954 15.165 -10.924 1.00 19.29 52 ILE B CA 1
ATOM 1362 C C . ILE B 1 52 ? 38.676 16.346 -11.584 1.00 19.11 52 ILE B C 1
ATOM 1363 O O . ILE B 1 52 ? 39.913 16.464 -11.447 1.00 19.88 52 ILE B O 1
ATOM 1368 N N . GLN B 1 53 ? 37.933 17.211 -12.297 1.00 19.61 53 GLN B N 1
ATOM 1369 C CA . GLN B 1 53 ? 38.562 18.400 -12.928 1.00 20.62 53 GLN B CA 1
ATOM 1370 C C . GLN B 1 53 ? 39.242 19.266 -11.877 1.00 20.35 53 GLN B C 1
ATOM 1371 O O . GLN B 1 53 ? 40.376 19.696 -12.087 1.00 20.96 53 GLN B O 1
ATOM 1377 N N . SER B 1 54 ? 38.583 19.456 -10.732 1.00 20.10 54 SER B N 1
ATOM 1378 C CA A SER B 1 54 ? 39.146 20.273 -9.662 0.50 20.85 54 SER B CA 1
ATOM 1379 C CA B SER B 1 54 ? 39.151 20.274 -9.670 0.50 21.27 54 SER B CA 1
ATOM 1380 C C . SER B 1 54 ? 40.422 19.668 -9.087 1.00 19.77 54 SER B C 1
ATOM 1381 O O . SER B 1 54 ? 41.441 20.379 -8.908 1.00 22.20 54 SER B O 1
ATOM 1386 N N . LEU B 1 55 ? 40.384 18.375 -8.784 1.00 18.89 55 LEU B N 1
ATOM 1387 C CA . LEU B 1 55 ? 41.597 17.654 -8.287 1.00 18.67 55 LEU B CA 1
ATOM 1388 C C . LEU B 1 55 ? 42.730 17.705 -9.305 1.00 18.45 55 LEU B C 1
ATOM 1389 O O . LEU B 1 55 ? 43.900 17.950 -8.956 1.00 19.87 55 LEU B O 1
ATOM 1394 N N . ALA B 1 56 ? 42.387 17.507 -10.577 1.00 18.54 56 ALA B N 1
ATOM 1395 C CA . ALA B 1 56 ? 43.389 17.477 -11.645 1.00 19.85 56 ALA B CA 1
ATOM 1396 C C . ALA B 1 56 ? 44.078 18.833 -11.750 1.00 21.30 56 ALA B C 1
ATOM 1397 O O . ALA B 1 56 ? 45.305 18.908 -11.927 1.00 23.58 56 ALA B O 1
ATOM 1399 N N . ALA B 1 57 ? 43.295 19.904 -11.618 1.00 21.92 57 ALA B N 1
ATOM 1400 C CA . ALA B 1 57 ? 43.858 21.259 -11.711 1.00 23.92 57 ALA B CA 1
ATOM 1401 C C . ALA B 1 57 ? 44.949 21.463 -10.638 1.00 25.25 57 ALA B C 1
ATOM 1402 O O . ALA B 1 57 ? 45.876 22.258 -10.841 1.00 27.45 57 ALA B O 1
ATOM 1404 N N . GLN B 1 58 ? 44.823 20.756 -9.515 1.00 25.11 58 GLN B N 1
ATOM 1405 C CA . GLN B 1 58 ? 45.798 20.862 -8.394 1.00 25.64 58 GLN B CA 1
ATOM 1406 C C . GLN B 1 58 ? 46.854 19.781 -8.375 1.00 24.47 58 GLN B C 1
ATOM 1407 O O . GLN B 1 58 ? 47.652 19.719 -7.422 1.00 26.51 58 GLN B O 1
ATOM 1413 N N . GLY B 1 59 ? 46.859 18.909 -9.378 1.00 23.65 59 GLY B N 1
ATOM 1414 C CA . GLY B 1 59 ? 47.827 17.812 -9.401 1.00 24.56 59 GLY B CA 1
ATOM 1415 C C . GLY B 1 59 ? 47.572 16.765 -8.321 1.00 25.13 59 GLY B C 1
ATOM 1416 O O . GLY B 1 59 ? 48.512 16.151 -7.806 1.00 27.09 59 GLY B O 1
ATOM 1417 N N . ARG B 1 60 ? 46.307 16.585 -7.937 1.00 24.09 60 ARG B N 1
ATOM 1418 C CA . ARG B 1 60 ? 45.947 15.735 -6.789 1.00 26.00 60 ARG B CA 1
ATOM 1419 C C . ARG B 1 60 ? 45.333 14.436 -7.181 1.00 25.82 60 ARG B C 1
ATOM 1420 O O . ARG B 1 60 ? 44.866 13.684 -6.309 1.00 28.75 60 ARG B O 1
ATOM 1428 N N . THR B 1 61 ? 45.332 14.124 -8.466 1.00 24.99 61 THR B N 1
ATOM 1429 C CA . THR B 1 61 ? 44.864 12.776 -8.835 1.00 24.31 61 THR B CA 1
ATOM 1430 C C . THR B 1 61 ? 46.068 11.768 -8.780 1.00 24.41 61 THR B C 1
ATOM 1431 O O . THR B 1 61 ? 47.256 12.155 -8.726 1.00 26.23 61 THR B O 1
ATOM 1435 N N . SER B 1 62 ? 45.735 10.486 -8.716 1.00 22.81 62 SER B N 1
ATOM 1436 C CA . SER B 1 62 ? 46.687 9.401 -8.839 1.00 23.74 62 SER B CA 1
ATOM 1437 C C . SER B 1 62 ? 45.823 8.234 -9.319 1.00 23.60 62 SER B C 1
ATOM 1438 O O . SER B 1 62 ? 44.582 8.281 -9.186 1.00 22.24 62 SER B O 1
ATOM 1441 N N . PRO B 1 63 ? 46.452 7.175 -9.862 1.00 24.91 63 PRO B N 1
ATOM 1442 C CA . PRO B 1 63 ? 45.631 6.007 -10.199 1.00 25.95 63 PRO B CA 1
ATOM 1443 C C . PRO B 1 63 ? 44.776 5.489 -9.030 1.00 25.09 63 PRO B C 1
ATOM 1444 O O . PRO B 1 63 ? 43.598 5.191 -9.245 1.00 25.37 63 PRO B O 1
ATOM 1448 N N . ASN B 1 64 ? 45.321 5.421 -7.810 1.00 26.56 64 ASN B N 1
ATOM 1449 C CA . ASN B 1 64 ? 44.529 4.908 -6.694 1.00 26.42 64 ASN B CA 1
ATOM 1450 C C . ASN B 1 64 ? 43.352 5.817 -6.377 1.00 24.02 64 ASN B C 1
ATOM 1451 O O . ASN B 1 64 ? 42.243 5.340 -6.086 1.00 23.62 64 ASN B O 1
ATOM 1456 N N . LYS B 1 65 ? 43.571 7.127 -6.426 1.00 21.31 65 LYS B N 1
ATOM 1457 C CA . LYS B 1 65 ? 42.458 8.049 -6.173 1.00 21.76 65 LYS B CA 1
ATOM 1458 C C . LYS B 1 65 ? 41.422 7.970 -7.308 1.00 20.55 65 LYS B C 1
ATOM 1459 O O . LYS B 1 65 ? 40.212 7.961 -7.049 1.00 20.73 65 LYS B O 1
ATOM 1465 N N . LEU B 1 66 ? 41.886 7.892 -8.552 1.00 20.12 66 LEU B N 1
ATOM 1466 C CA . LEU B 1 66 ? 40.945 7.804 -9.674 1.00 20.19 66 LEU B CA 1
ATOM 1467 C C . LEU B 1 66 ? 40.194 6.467 -9.646 1.00 21.27 66 LEU B C 1
ATOM 1468 O O . LEU B 1 66 ? 39.025 6.427 -10.016 1.00 21.67 66 LEU B O 1
ATOM 1473 N N . GLN B 1 67 ? 40.846 5.400 -9.165 1.00 21.91 67 GLN B N 1
ATOM 1474 C CA . GLN B 1 67 ? 40.167 4.108 -9.103 1.00 24.29 67 GLN B CA 1
ATOM 1475 C C . GLN B 1 67 ? 39.052 4.199 -8.074 1.00 24.27 67 GLN B C 1
ATOM 1476 O O . GLN B 1 67 ? 37.948 3.649 -8.294 1.00 25.56 67 GLN B O 1
ATOM 1482 N N . ALA B 1 68 ? 39.338 4.871 -6.951 1.00 22.88 68 ALA B N 1
ATOM 1483 C CA . ALA B 1 68 ? 38.313 5.022 -5.891 1.00 24.89 68 ALA B CA 1
ATOM 1484 C C . ALA B 1 68 ? 37.178 5.905 -6.395 1.00 24.35 68 ALA B C 1
ATOM 1485 O O . ALA B 1 68 ? 35.996 5.645 -6.115 1.00 26.01 68 ALA B O 1
ATOM 1487 N N . LEU B 1 69 ? 37.527 6.946 -7.143 1.00 22.58 69 LEU B N 1
ATOM 1488 C CA . LEU B 1 69 ? 36.475 7.861 -7.641 1.00 24.09 69 LEU B CA 1
ATOM 1489 C C . LEU B 1 69 ? 35.605 7.210 -8.714 1.00 23.96 69 LEU B C 1
ATOM 1490 O O . LEU B 1 69 ? 34.406 7.487 -8.824 1.00 24.07 69 LEU B O 1
ATOM 1495 N N . ASN B 1 70 ? 36.236 6.363 -9.524 1.00 23.47 70 ASN B N 1
ATOM 1496 C CA . ASN B 1 70 ? 35.497 5.558 -10.498 1.00 25.00 70 ASN B CA 1
ATOM 1497 C C . ASN B 1 70 ? 34.527 4.590 -9.787 1.00 26.42 70 ASN B C 1
ATOM 1498 O O . ASN B 1 70 ? 33.394 4.341 -10.267 1.00 28.97 70 ASN B O 1
ATOM 1503 N N . MET B 1 71 ? 34.949 4.056 -8.635 1.00 26.67 71 MET B N 1
ATOM 1504 C CA . MET B 1 71 ? 34.048 3.200 -7.881 1.00 29.03 71 MET B CA 1
ATOM 1505 C C . MET B 1 71 ? 32.934 4.042 -7.246 1.00 29.55 71 MET B C 1
ATOM 1506 O O . MET B 1 71 ? 31.788 3.602 -7.202 1.00 32.06 71 MET B O 1
ATOM 1511 N N . ALA B 1 72 ? 33.256 5.251 -6.790 1.00 25.30 72 ALA B N 1
ATOM 1512 C CA . ALA B 1 72 ? 32.240 6.159 -6.249 1.00 24.88 72 ALA B CA 1
ATOM 1513 C C . ALA B 1 72 ? 31.153 6.381 -7.318 1.00 24.84 72 ALA B C 1
ATOM 1514 O O . ALA B 1 72 ? 29.950 6.206 -7.062 1.00 26.01 72 ALA B O 1
ATOM 1516 N N . PHE B 1 73 ? 31.582 6.712 -8.528 1.00 26.29 73 PHE B N 1
ATOM 1517 C CA . PHE B 1 73 ? 30.650 6.917 -9.637 1.00 26.87 73 PHE B CA 1
ATOM 1518 C C . PHE B 1 73 ? 29.799 5.678 -9.924 1.00 26.07 73 PHE B C 1
ATOM 1519 O O . PHE B 1 73 ? 28.561 5.746 -9.961 1.00 24.81 73 PHE B O 1
ATOM 1527 N N . ALA B 1 74 ? 30.462 4.544 -10.126 1.00 25.03 74 ALA B N 1
ATOM 1528 C CA . ALA B 1 74 ? 29.733 3.348 -10.564 1.00 25.22 74 ALA B CA 1
ATOM 1529 C C . ALA B 1 74 ? 28.772 2.907 -9.445 1.00 24.02 74 ALA B C 1
ATOM 1530 O O . ALA B 1 74 ? 27.634 2.469 -9.713 1.00 23.74 74 ALA B O 1
ATOM 1532 N N . SER B 1 75 ? 29.206 3.053 -8.189 1.00 21.66 75 SER B N 1
ATOM 1533 C CA A SER B 1 75 ? 28.355 2.622 -7.075 0.50 21.74 75 SER B CA 1
ATOM 1534 C CA B SER B 1 75 ? 28.364 2.640 -7.057 0.50 22.45 75 SER B CA 1
ATOM 1535 C C . SER B 1 75 ? 27.137 3.533 -6.960 1.00 21.94 75 SER B C 1
ATOM 1536 O O . SER B 1 75 ? 26.038 3.053 -6.640 1.00 22.16 75 SER B O 1
ATOM 1541 N N . SER B 1 76 ? 27.306 4.849 -7.257 1.00 22.24 76 SER B N 1
ATOM 1542 C CA A SER B 1 76 ? 26.173 5.787 -7.306 0.50 23.39 76 SER B CA 1
ATOM 1543 C CA B SER B 1 76 ? 26.154 5.739 -7.237 0.50 23.50 76 SER B CA 1
ATOM 1544 C C . SER B 1 76 ? 25.146 5.354 -8.336 1.00 24.21 76 SER B C 1
ATOM 1545 O O . SER B 1 76 ? 23.933 5.436 -8.114 1.00 25.39 76 SER B O 1
ATOM 1550 N N . MET B 1 77 ? 25.641 4.896 -9.491 1.00 23.75 77 MET B N 1
ATOM 1551 C CA . MET B 1 77 ? 24.749 4.499 -10.581 1.00 25.37 77 MET B CA 1
ATOM 1552 C C . MET B 1 77 ? 23.970 3.266 -10.147 1.00 25.80 77 MET B C 1
ATOM 1553 O O . MET B 1 77 ? 22.757 3.198 -10.344 1.00 27.21 77 MET B O 1
ATOM 1558 N N . ALA B 1 78 ? 24.677 2.308 -9.549 1.00 25.54 78 ALA B N 1
ATOM 1559 C CA . ALA B 1 78 ? 24.081 1.069 -9.048 1.00 27.04 78 ALA B CA 1
ATOM 1560 C C . ALA B 1 78 ? 23.041 1.361 -7.963 1.00 27.90 78 ALA B C 1
ATOM 1561 O O . ALA B 1 78 ? 21.992 0.712 -7.913 1.00 29.50 78 ALA B O 1
ATOM 1563 N N . GLU B 1 79 ? 23.335 2.345 -7.111 1.00 22.38 79 GLU B N 1
ATOM 1564 C CA . GLU B 1 79 ? 22.437 2.698 -6.029 1.00 24.92 79 GLU B CA 1
ATOM 1565 C C . GLU B 1 79 ? 21.142 3.298 -6.563 1.00 27.13 79 GLU B C 1
ATOM 1566 O O . GLU B 1 79 ? 20.061 2.900 -6.117 1.00 29.08 79 GLU B O 1
ATOM 1572 N N . ILE B 1 80 ? 21.243 4.221 -7.519 1.00 27.09 80 ILE B N 1
ATOM 1573 C CA A ILE B 1 80 ? 20.062 4.822 -8.149 0.50 30.08 80 ILE B CA 1
ATOM 1574 C CA B ILE B 1 80 ? 20.043 4.810 -8.111 0.50 29.59 80 ILE B CA 1
ATOM 1575 C C . ILE B 1 80 ? 19.209 3.731 -8.795 1.00 31.98 80 ILE B C 1
ATOM 1576 O O . ILE B 1 80 ? 17.992 3.676 -8.587 1.00 35.17 80 ILE B O 1
ATOM 1585 N N . ALA B 1 81 ? 19.869 2.849 -9.554 1.00 31.76 81 ALA B N 1
ATOM 1586 C CA . ALA B 1 81 ? 19.210 1.727 -10.241 1.00 36.25 81 ALA B CA 1
ATOM 1587 C C . ALA B 1 81 ? 18.388 0.883 -9.279 1.00 38.54 81 ALA B C 1
ATOM 1588 O O . ALA B 1 81 ? 17.230 0.553 -9.546 1.00 42.02 81 ALA B O 1
ATOM 1590 N N . ALA B 1 82 ? 19.010 0.541 -8.156 1.00 37.70 82 ALA B N 1
ATOM 1591 C CA . ALA B 1 82 ? 18.437 -0.359 -7.160 1.00 41.51 82 ALA B CA 1
ATOM 1592 C C . ALA B 1 82 ? 17.346 0.282 -6.324 1.00 43.56 82 ALA B C 1
ATOM 1593 O O . ALA B 1 82 ? 16.457 -0.425 -5.831 1.00 48.70 82 ALA B O 1
ATOM 1595 N N . SER B 1 83 ? 17.402 1.602 -6.152 1.00 42.83 83 SER B N 1
ATOM 1596 C CA . SER B 1 83 ? 16.531 2.256 -5.167 1.00 46.99 83 SER B CA 1
ATOM 1597 C C . SER B 1 83 ? 15.369 3.016 -5.773 1.00 49.03 83 SER B C 1
ATOM 1598 O O . SER B 1 83 ? 14.316 3.105 -5.143 1.00 52.75 83 SER B O 1
ATOM 1601 N N . GLU B 1 84 ? 15.552 3.595 -6.963 1.00 47.78 84 GLU B N 1
ATOM 1602 C CA . GLU B 1 84 ? 14.445 4.313 -7.614 1.00 51.27 84 GLU B CA 1
ATOM 1603 C C . GLU B 1 84 ? 13.513 3.332 -8.341 1.00 55.49 84 GLU B C 1
ATOM 1604 O O . GLU B 1 84 ? 13.954 2.577 -9.206 1.00 55.12 84 GLU B O 1
ATOM 1610 N N . GLU B 1 85 ? 12.241 3.316 -7.934 1.00 62.97 85 GLU B N 1
ATOM 1611 C CA . GLU B 1 85 ? 11.270 2.368 -8.466 1.00 64.53 85 GLU B CA 1
ATOM 1612 C C . GLU B 1 85 ? 10.699 2.903 -9.769 1.00 62.40 85 GLU B C 1
ATOM 1613 O O . GLU B 1 85 ? 10.632 4.118 -9.979 1.00 62.67 85 GLU B O 1
ATOM 1619 N N . GLY B 1 86 ? 10.304 1.992 -10.645 1.00 62.23 86 GLY B N 1
ATOM 1620 C CA . GLY B 1 86 ? 9.708 2.372 -11.913 1.00 61.83 86 GLY B CA 1
ATOM 1621 C C . GLY B 1 86 ? 10.671 2.339 -13.074 1.00 57.90 86 GLY B C 1
ATOM 1622 O O . GLY B 1 86 ? 11.886 2.409 -12.888 1.00 56.86 86 GLY B O 1
ATOM 1623 N N . GLY B 1 87 ? 10.119 2.217 -14.279 1.00 59.31 87 GLY B N 1
ATOM 1624 C CA . GLY B 1 87 ? 10.898 2.289 -15.510 1.00 58.58 87 GLY B CA 1
ATOM 1625 C C . GLY B 1 87 ? 11.329 0.992 -16.167 1.00 59.22 87 GLY B C 1
ATOM 1626 O O . GLY B 1 87 ? 11.652 0.990 -17.359 1.00 61.77 87 GLY B O 1
ATOM 1627 N N . GLY B 1 88 ? 11.333 -0.106 -15.411 1.00 58.63 88 GLY B N 1
ATOM 1628 C CA . GLY B 1 88 ? 11.750 -1.408 -15.932 1.00 58.65 88 GLY B CA 1
ATOM 1629 C C . GLY B 1 88 ? 12.147 -2.358 -14.816 1.00 57.80 88 GLY B C 1
ATOM 1630 O O . GLY B 1 88 ? 12.261 -1.937 -13.667 1.00 57.72 88 GLY B O 1
ATOM 1631 N N . SER B 1 89 ? 12.327 -3.641 -15.151 1.00 59.17 89 SER B N 1
ATOM 1632 C CA . SER B 1 89 ? 12.691 -4.673 -14.170 1.00 58.84 89 SER B CA 1
ATOM 1633 C C . SER B 1 89 ? 14.120 -4.453 -13.698 1.00 55.59 89 SER B C 1
ATOM 1634 O O . SER B 1 89 ? 14.898 -3.764 -14.367 1.00 52.65 89 SER B O 1
ATOM 1637 N N . LEU B 1 90 ? 14.464 -5.022 -12.544 1.00 56.35 90 LEU B N 1
ATOM 1638 C CA . LEU B 1 90 ? 15.817 -4.877 -12.030 1.00 54.02 90 LEU B CA 1
ATOM 1639 C C . LEU B 1 90 ? 16.825 -5.537 -12.970 1.00 52.67 90 LEU B C 1
ATOM 1640 O O . LEU B 1 90 ? 17.907 -5.000 -13.181 1.00 49.77 90 LEU B O 1
ATOM 1645 N N . SER B 1 91 ? 16.465 -6.689 -13.552 1.00 54.76 91 SER B N 1
ATOM 1646 C CA . SER B 1 91 ? 17.384 -7.345 -14.491 1.00 54.36 91 SER B CA 1
ATOM 1647 C C . SER B 1 91 ? 17.642 -6.497 -15.751 1.00 51.61 91 SER B C 1
ATOM 1648 O O . SER B 1 91 ? 18.775 -6.477 -16.250 1.00 50.52 91 SER B O 1
ATOM 1651 N N . THR B 1 92 ? 16.609 -5.800 -16.244 1.00 50.26 92 THR B N 1
ATOM 1652 C CA . THR B 1 92 ? 16.771 -4.878 -17.370 1.00 48.62 92 THR B CA 1
ATOM 1653 C C . THR B 1 92 ? 17.719 -3.737 -16.978 1.00 45.96 92 THR B C 1
ATOM 1654 O O . THR B 1 92 ? 18.672 -3.403 -17.712 1.00 45.04 92 THR B O 1
ATOM 1658 N N . LYS B 1 93 ? 17.469 -3.150 -15.811 1.00 44.11 93 LYS B N 1
ATOM 1659 C CA . LYS B 1 93 ? 18.326 -2.052 -15.327 1.00 41.76 93 LYS B CA 1
ATOM 1660 C C . LYS B 1 93 ? 19.769 -2.498 -15.227 1.00 40.34 93 LYS B C 1
ATOM 1661 O O . LYS B 1 93 ? 20.670 -1.743 -15.574 1.00 37.89 93 LYS B O 1
ATOM 1667 N N . THR B 1 94 ? 19.971 -3.721 -14.743 1.00 40.66 94 THR B N 1
ATOM 1668 C CA . THR B 1 94 ? 21.290 -4.282 -14.490 1.00 40.70 94 THR B CA 1
ATOM 1669 C C . THR B 1 94 ? 21.992 -4.545 -15.813 1.00 40.08 94 THR B C 1
ATOM 1670 O O . THR B 1 94 ? 23.138 -4.133 -15.999 1.00 38.05 94 THR B O 1
ATOM 1674 N N . SER B 1 95 ? 21.283 -5.185 -16.746 1.00 40.92 95 SER B N 1
ATOM 1675 C CA . SER B 1 95 ? 21.871 -5.423 -18.074 1.00 41.73 95 SER B CA 1
ATOM 1676 C C . SER B 1 95 ? 22.189 -4.113 -18.830 1.00 38.40 95 SER B C 1
ATOM 1677 O O . SER B 1 95 ? 23.208 -4.044 -19.520 1.00 36.99 95 SER B O 1
ATOM 1680 N N . SER B 1 96 ? 21.349 -3.083 -18.686 1.00 36.72 96 SER B N 1
ATOM 1681 C CA . SER B 1 96 ? 21.604 -1.762 -19.331 1.00 35.27 96 SER B CA 1
ATOM 1682 C C . SER B 1 96 ? 22.822 -1.060 -18.744 1.00 32.97 96 SER B C 1
ATOM 1683 O O . SER B 1 96 ? 23.631 -0.471 -19.477 1.00 32.29 96 SER B O 1
ATOM 1686 N N . ILE B 1 97 ? 22.960 -1.122 -17.418 1.00 32.03 97 ILE B N 1
ATOM 1687 C CA . ILE B 1 97 ? 24.155 -0.585 -16.766 1.00 30.62 97 ILE B CA 1
ATOM 1688 C C . ILE B 1 97 ? 25.388 -1.325 -17.305 1.00 29.67 97 ILE B C 1
ATOM 1689 O O . ILE B 1 97 ? 26.388 -0.708 -17.654 1.00 28.15 97 ILE B O 1
ATOM 1694 N N . ALA B 1 98 ? 25.311 -2.646 -17.403 1.00 29.59 98 ALA B N 1
ATOM 1695 C CA . ALA B 1 98 ? 26.497 -3.417 -17.823 1.00 31.08 98 ALA B CA 1
ATOM 1696 C C . ALA B 1 98 ? 26.859 -3.098 -19.283 1.00 30.05 98 ALA B C 1
ATOM 1697 O O . ALA B 1 98 ? 28.056 -2.963 -19.639 1.00 28.34 98 ALA B O 1
ATOM 1699 N N . SER B 1 99 ? 25.824 -2.981 -20.124 1.00 30.55 99 SER B N 1
ATOM 1700 C CA . SER B 1 99 ? 26.033 -2.636 -21.544 1.00 31.41 99 SER B CA 1
ATOM 1701 C C . SER B 1 99 ? 26.619 -1.231 -21.710 1.00 28.11 99 SER B C 1
ATOM 1702 O O . SER B 1 99 ? 27.558 -1.024 -22.497 1.00 27.17 99 SER B O 1
ATOM 1705 N N . ALA B 1 100 ? 26.070 -0.271 -20.961 1.00 26.02 100 ALA B N 1
ATOM 1706 C CA . ALA B 1 100 ? 26.570 1.107 -20.973 1.00 25.00 100 ALA B CA 1
ATOM 1707 C C . ALA B 1 100 ? 28.010 1.192 -20.477 1.00 23.82 100 ALA B C 1
ATOM 1708 O O . ALA B 1 100 ? 28.803 1.946 -21.037 1.00 22.99 100 ALA B O 1
ATOM 1710 N N . MET B 1 101 ? 28.364 0.414 -19.454 1.00 23.88 101 MET B N 1
ATOM 1711 C CA A MET B 1 101 ? 29.756 0.402 -18.973 0.50 23.29 101 MET B CA 1
ATOM 1712 C CA B MET B 1 101 ? 29.754 0.396 -18.978 0.50 23.45 101 MET B CA 1
ATOM 1713 C C . MET B 1 101 ? 30.685 -0.193 -20.046 1.00 23.42 101 MET B C 1
ATOM 1714 O O . MET B 1 101 ? 31.724 0.371 -20.335 1.00 21.98 101 MET B O 1
ATOM 1723 N N . SER B 1 102 ? 30.279 -1.319 -20.648 1.00 23.59 102 SER B N 1
ATOM 1724 C CA A SER B 1 102 ? 31.076 -1.986 -21.684 0.50 24.22 102 SER B CA 1
ATOM 1725 C CA B SER B 1 102 ? 31.089 -1.982 -21.683 0.50 24.95 102 SER B CA 1
ATOM 1726 C C . SER B 1 102 ? 31.365 -1.008 -22.810 1.00 23.77 102 SER B C 1
ATOM 1727 O O . SER B 1 102 ? 32.525 -0.839 -23.233 1.00 22.08 102 SER B O 1
ATOM 1732 N N . ASN B 1 103 ? 30.314 -0.352 -23.294 1.00 27.25 103 ASN B N 1
ATOM 1733 C CA A ASN B 1 103 ? 30.467 0.635 -24.366 0.50 28.39 103 ASN B CA 1
ATOM 1734 C CA B ASN B 1 103 ? 30.474 0.614 -24.374 0.50 28.70 103 ASN B CA 1
ATOM 1735 C C . ASN B 1 103 ? 31.356 1.797 -23.948 1.00 26.59 103 ASN B C 1
ATOM 1736 O O . ASN B 1 103 ? 32.200 2.249 -24.726 1.00 27.75 103 ASN B O 1
ATOM 1745 N N . ALA B 1 104 ? 31.181 2.266 -22.707 1.00 25.79 104 ALA B N 1
ATOM 1746 C CA . ALA B 1 104 ? 31.995 3.372 -22.172 1.00 25.76 104 ALA B CA 1
ATOM 1747 C C . ALA B 1 104 ? 33.499 3.020 -22.202 1.00 23.38 104 ALA B C 1
ATOM 1748 O O . ALA B 1 104 ? 34.320 3.855 -22.602 1.00 24.66 104 ALA B O 1
ATOM 1750 N N . PHE B 1 105 ? 33.846 1.791 -21.810 1.00 21.95 105 PHE B N 1
ATOM 1751 C CA . PHE B 1 105 ? 35.219 1.315 -21.998 1.00 21.20 105 PHE B CA 1
ATOM 1752 C C . PHE B 1 105 ? 35.642 1.369 -23.448 1.00 21.59 105 PHE B C 1
ATOM 1753 O O . PHE B 1 105 ? 36.693 1.939 -23.781 1.00 23.18 105 PHE B O 1
ATOM 1761 N N . LEU B 1 106 ? 34.840 0.760 -24.313 1.00 22.91 106 LEU B N 1
ATOM 1762 C CA . LEU B 1 106 ? 35.228 0.667 -25.737 1.00 24.54 106 LEU B CA 1
ATOM 1763 C C . LEU B 1 106 ? 35.458 2.046 -26.360 1.00 27.48 106 LEU B C 1
ATOM 1764 O O . LEU B 1 106 ? 36.407 2.237 -27.134 1.00 30.36 106 LEU B O 1
ATOM 1769 N N . GLN B 1 107 ? 34.619 3.019 -25.985 1.00 28.26 107 GLN B N 1
ATOM 1770 C CA . GLN B 1 107 ? 34.717 4.392 -26.525 1.00 31.80 107 GLN B CA 1
ATOM 1771 C C . GLN B 1 107 ? 35.890 5.209 -25.959 1.00 31.76 107 GLN B C 1
ATOM 1772 O O . GLN B 1 107 ? 36.275 6.233 -26.541 1.00 36.54 107 GLN B O 1
ATOM 1778 N N . THR B 1 108 ? 36.434 4.774 -24.820 1.00 26.14 108 THR B N 1
ATOM 1779 C CA A THR B 1 108 ? 37.435 5.578 -24.129 0.50 28.08 108 THR B CA 1
ATOM 1780 C CA B THR B 1 108 ? 37.415 5.558 -24.044 0.50 28.21 108 THR B CA 1
ATOM 1781 C C . THR B 1 108 ? 38.811 4.924 -24.084 1.00 29.04 108 THR B C 1
ATOM 1782 O O . THR B 1 108 ? 39.765 5.450 -24.661 1.00 32.70 108 THR B O 1
ATOM 1789 N N . THR B 1 109 ? 38.944 3.779 -23.438 1.00 27.93 109 THR B N 1
ATOM 1790 C CA . THR B 1 109 ? 40.254 3.157 -23.413 1.00 29.70 109 THR B CA 1
ATOM 1791 C C . THR B 1 109 ? 40.373 2.180 -24.594 1.00 28.99 109 THR B C 1
ATOM 1792 O O . THR B 1 109 ? 41.477 1.787 -24.956 1.00 32.39 109 THR B O 1
ATOM 1796 N N . GLY B 1 110 ? 39.236 1.746 -25.140 1.00 26.80 110 GLY B N 1
ATOM 1797 C CA . GLY B 1 110 ? 39.190 0.724 -26.183 1.00 27.29 110 GLY B CA 1
ATOM 1798 C C . GLY B 1 110 ? 39.172 -0.726 -25.670 1.00 27.13 110 GLY B C 1
ATOM 1799 O O . GLY B 1 110 ? 39.248 -1.674 -26.471 1.00 27.86 110 GLY B O 1
ATOM 1800 N N . VAL B 1 111 ? 39.122 -0.910 -24.347 1.00 26.98 111 VAL B N 1
ATOM 1801 C CA . VAL B 1 111 ? 39.294 -2.226 -23.749 1.00 27.81 111 VAL B CA 1
ATOM 1802 C C . VAL B 1 111 ? 38.362 -2.394 -22.577 1.00 26.88 111 VAL B C 1
ATOM 1803 O O . VAL B 1 111 ? 38.447 -1.638 -21.581 1.00 27.33 111 VAL B O 1
ATOM 1807 N N . VAL B 1 112 ? 37.478 -3.370 -22.666 1.00 27.31 112 VAL B N 1
ATOM 1808 C CA . VAL B 1 112 ? 36.568 -3.669 -21.550 1.00 28.88 112 VAL B CA 1
ATOM 1809 C C . VAL B 1 112 ? 37.255 -4.322 -20.363 1.00 32.89 112 VAL B C 1
ATOM 1810 O O . VAL B 1 112 ? 38.011 -5.290 -20.520 1.00 35.14 112 VAL B O 1
ATOM 1814 N N . ASN B 1 113 ? 36.962 -3.777 -19.166 1.00 36.27 113 ASN B N 1
ATOM 1815 C CA . ASN B 1 113 ? 37.356 -4.353 -17.889 1.00 41.70 113 ASN B CA 1
ATOM 1816 C C . ASN B 1 113 ? 36.156 -5.150 -17.357 1.00 44.16 113 ASN B C 1
ATOM 1817 O O . ASN B 1 113 ? 35.284 -4.621 -16.666 1.00 44.28 113 ASN B O 1
ATOM 1822 N N . GLN B 1 114 ? 36.117 -6.438 -17.703 1.00 47.49 114 GLN B N 1
ATOM 1823 C CA . GLN B 1 114 ? 35.048 -7.315 -17.219 1.00 48.94 114 GLN B CA 1
ATOM 1824 C C . GLN B 1 114 ? 34.953 -7.427 -15.680 1.00 48.29 114 GLN B C 1
ATOM 1825 O O . GLN B 1 114 ? 33.838 -7.451 -15.152 1.00 47.19 114 GLN B O 1
ATOM 1831 N N . PRO B 1 115 ? 36.097 -7.529 -14.961 1.00 52.67 115 PRO B N 1
ATOM 1832 C CA . PRO B 1 115 ? 35.986 -7.575 -13.484 1.00 53.64 115 PRO B CA 1
ATOM 1833 C C . PRO B 1 115 ? 35.261 -6.384 -12.873 1.00 47.23 115 PRO B C 1
ATOM 1834 O O . PRO B 1 115 ? 34.478 -6.566 -11.936 1.00 47.41 115 PRO B O 1
ATOM 1838 N N . PHE B 1 116 ? 35.515 -5.183 -13.394 1.00 43.63 116 PHE B N 1
ATOM 1839 C CA . PHE B 1 116 ? 34.795 -3.996 -12.958 1.00 39.92 116 PHE B CA 1
ATOM 1840 C C . PHE B 1 116 ? 33.301 -4.100 -13.278 1.00 34.49 116 PHE B C 1
ATOM 1841 O O . PHE B 1 116 ? 32.476 -3.784 -12.424 1.00 35.05 116 PHE B O 1
ATOM 1849 N N . ILE B 1 117 ? 32.944 -4.544 -14.490 1.00 33.13 117 ILE B N 1
ATOM 1850 C CA . ILE B 1 117 ? 31.511 -4.670 -14.827 1.00 32.32 117 ILE B CA 1
ATOM 1851 C C . ILE B 1 117 ? 30.814 -5.673 -13.910 1.00 34.80 117 ILE B C 1
ATOM 1852 O O . ILE B 1 117 ? 29.685 -5.440 -13.462 1.00 35.41 117 ILE B O 1
ATOM 1857 N N . ASN B 1 118 ? 31.503 -6.776 -13.632 1.00 38.46 118 ASN B N 1
ATOM 1858 C CA . ASN B 1 118 ? 31.019 -7.787 -12.681 1.00 43.63 118 ASN B CA 1
ATOM 1859 C C . ASN B 1 118 ? 30.805 -7.207 -11.288 1.00 42.17 118 ASN B C 1
ATOM 1860 O O . ASN B 1 118 ? 29.799 -7.507 -10.663 1.00 45.59 118 ASN B O 1
ATOM 1865 N N . GLU B 1 119 ? 31.708 -6.333 -10.829 1.00 41.70 119 GLU B N 1
ATOM 1866 C CA . GLU B 1 119 ? 31.579 -5.746 -9.484 1.00 40.56 119 GLU B CA 1
ATOM 1867 C C . GLU B 1 119 ? 30.313 -4.897 -9.451 1.00 36.44 119 GLU B C 1
ATOM 1868 O O . GLU B 1 119 ? 29.541 -4.964 -8.490 1.00 36.51 119 GLU B O 1
ATOM 1874 N N . ILE B 1 120 ? 30.096 -4.105 -10.504 1.00 33.75 120 ILE B N 1
ATOM 1875 C CA . ILE B 1 120 ? 28.963 -3.180 -10.512 1.00 31.67 120 ILE B CA 1
ATOM 1876 C C . ILE B 1 120 ? 27.623 -3.879 -10.627 1.00 32.23 120 ILE B C 1
ATOM 1877 O O . ILE B 1 120 ? 26.677 -3.498 -9.956 1.00 32.76 120 ILE B O 1
ATOM 1882 N N . THR B 1 121 ? 27.554 -4.934 -11.426 1.00 35.65 121 THR B N 1
ATOM 1883 C CA . THR B 1 121 ? 26.309 -5.728 -11.482 1.00 38.66 121 THR B CA 1
ATOM 1884 C C . THR B 1 121 ? 26.027 -6.376 -10.109 1.00 38.99 121 THR B C 1
ATOM 1885 O O . THR B 1 121 ? 24.867 -6.487 -9.694 1.00 39.97 121 THR B O 1
ATOM 1889 N N . GLN B 1 122 ? 27.076 -6.801 -9.413 1.00 38.45 122 GLN B N 1
ATOM 1890 C CA . GLN B 1 122 ? 26.911 -7.322 -8.051 1.00 41.82 122 GLN B CA 1
ATOM 1891 C C . GLN B 1 122 ? 26.389 -6.253 -7.090 1.00 38.43 122 GLN B C 1
ATOM 1892 O O . GLN B 1 122 ? 25.554 -6.546 -6.217 1.00 39.95 122 GLN B O 1
ATOM 1898 N N . LEU B 1 123 ? 26.885 -5.023 -7.237 1.00 35.69 123 LEU B N 1
ATOM 1899 C CA . LEU B 1 123 ? 26.402 -3.885 -6.424 1.00 34.40 123 LEU B CA 1
ATOM 1900 C C . LEU B 1 123 ? 24.910 -3.655 -6.611 1.00 34.71 123 LEU B C 1
ATOM 1901 O O . LEU B 1 123 ? 24.192 -3.363 -5.647 1.00 36.42 123 LEU B O 1
ATOM 1906 N N . VAL B 1 124 ? 24.435 -3.741 -7.851 1.00 33.60 124 VAL B N 1
ATOM 1907 C CA . VAL B 1 124 ? 23.003 -3.524 -8.073 1.00 35.91 124 VAL B CA 1
ATOM 1908 C C . VAL B 1 124 ? 22.156 -4.474 -7.219 1.00 39.49 124 VAL B C 1
ATOM 1909 O O . VAL B 1 124 ? 21.207 -4.035 -6.547 1.00 40.70 124 VAL B O 1
ATOM 1913 N N . SER B 1 125 ? 22.509 -5.762 -7.232 1.00 43.21 125 SER B N 1
ATOM 1914 C CA . SER B 1 125 ? 21.755 -6.770 -6.478 1.00 48.19 125 SER B CA 1
ATOM 1915 C C . SER B 1 125 ? 21.950 -6.608 -4.966 1.00 46.62 125 SER B C 1
ATOM 1916 O O . SER B 1 125 ? 21.010 -6.787 -4.186 1.00 49.32 125 SER B O 1
ATOM 1919 N N . MET B 1 126 ? 23.166 -6.257 -4.554 1.00 43.99 126 MET B N 1
ATOM 1920 C CA A MET B 1 126 ? 23.434 -6.038 -3.150 0.50 43.90 126 MET B CA 1
ATOM 1921 C CA B MET B 1 126 ? 23.476 -6.021 -3.136 0.50 42.88 126 MET B CA 1
ATOM 1922 C C . MET B 1 126 ? 22.653 -4.844 -2.597 1.00 40.65 126 MET B C 1
ATOM 1923 O O . MET B 1 126 ? 22.033 -4.938 -1.519 1.00 41.47 126 MET B O 1
ATOM 1932 N N . PHE B 1 127 ? 22.661 -3.743 -3.348 1.00 38.37 127 PHE B N 1
ATOM 1933 C CA . PHE B 1 127 ? 21.934 -2.547 -2.950 1.00 37.71 127 PHE B CA 1
ATOM 1934 C C . PHE B 1 127 ? 20.416 -2.759 -2.983 1.00 41.83 127 PHE B C 1
ATOM 1935 O O . PHE B 1 127 ? 19.697 -2.256 -2.114 1.00 45.61 127 PHE B O 1
ATOM 1943 N N . ALA B 1 128 ? 19.912 -3.486 -3.983 1.00 44.92 128 ALA B N 1
ATOM 1944 C CA . ALA B 1 128 ? 18.471 -3.734 -4.068 1.00 49.33 128 ALA B CA 1
ATOM 1945 C C . ALA B 1 128 ? 17.977 -4.544 -2.861 1.00 53.55 128 ALA B C 1
ATOM 1946 O O . ALA B 1 128 ? 16.879 -4.287 -2.321 1.00 57.23 128 ALA B O 1
ATOM 1948 N N . GLN B 1 129 ? 18.780 -5.516 -2.440 1.00 54.85 129 GLN B N 1
ATOM 1949 C CA . GLN B 1 129 ? 18.429 -6.361 -1.305 1.00 60.02 129 GLN B CA 1
ATOM 1950 C C . GLN B 1 129 ? 18.548 -5.598 0.010 1.00 60.34 129 GLN B C 1
ATOM 1951 O O . GLN B 1 129 ? 17.636 -5.621 0.837 1.00 63.92 129 GLN B O 1
ATOM 1957 N N . ALA B 1 130 ? 19.677 -4.922 0.196 1.00 57.51 130 ALA B N 1
ATOM 1958 C CA . ALA B 1 130 ? 19.917 -4.152 1.411 1.00 59.22 130 ALA B CA 1
ATOM 1959 C C . ALA B 1 130 ? 18.986 -2.946 1.493 1.00 61.38 130 ALA B C 1
ATOM 1960 O O . ALA B 1 130 ? 18.152 -2.854 2.393 1.00 65.19 130 ALA B O 1
ATOM 1962 N N . GLY B 1 131 ? 19.135 -2.024 0.547 1.00 35.21 131 GLY B N 1
ATOM 1963 C CA . GLY B 1 131 ? 18.313 -0.829 0.512 1.00 37.70 131 GLY B CA 1
ATOM 1964 C C . GLY B 1 131 ? 18.914 0.311 1.311 1.00 39.79 131 GLY B C 1
ATOM 1965 O O . GLY B 1 131 ? 20.040 0.214 1.799 1.00 40.49 131 GLY B O 1
ATOM 1966 N N . MET B 1 132 ? 18.159 1.396 1.444 1.00 40.88 132 MET B N 1
ATOM 1967 C CA . MET B 1 132 ? 18.619 2.563 2.189 1.00 42.32 132 MET B CA 1
ATOM 1968 C C . MET B 1 132 ? 17.458 3.266 2.884 1.00 42.69 132 MET B C 1
ATOM 1969 O O . MET B 1 132 ? 16.852 4.183 2.329 1.00 43.88 132 MET B O 1
ATOM 1974 N N . ASN B 1 133 ? 17.153 2.830 4.102 0.00 50.45 133 ASN B N 1
ATOM 1975 C CA . ASN B 1 133 ? 16.066 3.417 4.876 0.00 52.35 133 ASN B CA 1
ATOM 1976 C C . ASN B 1 133 ? 16.515 3.843 6.270 0.00 53.14 133 ASN B C 1
ATOM 1977 O O . ASN B 1 133 ? 17.487 3.314 6.808 0.00 52.69 133 ASN B O 1
ATOM 1982 N N . ASP B 1 134 ? 15.800 4.803 6.849 0.00 54.70 134 ASP B N 1
ATOM 1983 C CA . ASP B 1 134 ? 16.124 5.301 8.180 0.00 55.99 134 ASP B CA 1
ATOM 1984 C C . ASP B 1 134 ? 17.206 6.37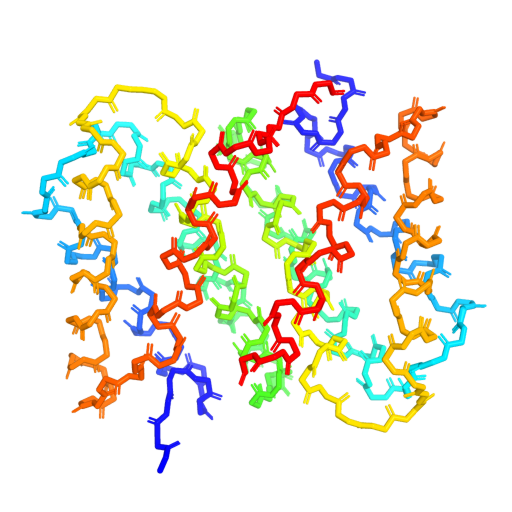4 8.119 0.00 56.21 134 ASP B C 1
ATOM 1985 O O . ASP B 1 134 ? 17.549 6.981 9.134 0.00 56.12 134 ASP B O 1
#